Protein AF-A0A2H5ZBG1-F1 (afdb_monomer)

Secondary structure (DSSP, 8-state):
------------------------S--------SSPBPTTS-B---PPPPP-S-----------HHHHSS-EEE-TT--EEEEEEEEETTEESSHHHHHHHHHHHHHHTTPBPPSS--EEEEP-SSEEEEEEE-BS--TT-B---SEEEEEEEE--TTHHHHHHHHHHHHHHHHHSS--SEEEEEE---TTTTTTTTTEEEEEEEESS-------

Foldseek 3Di:
DDDDDDDDDDDDDDPDDDDDDDDDPDPPPLPAWPFDADPVSHHPDDDDDDDDDDFPDDPQDDDDCSGFAQGKTFQQQWKWAKDKAFDAQFHGDPLVVRVVVRVVVCVVFVWAADPDWFWKWFGDHTIIMTITITDDDDPRMDRLGEMKTKRWDQAPPPRVVVVQVVSQVVVCVVQVDGAPTKIKGFRDDPRRCVVVNRTMMIMRHHSHYRPPDDD

pLDDT: mean 76.79, std 22.6, range [26.83, 97.5]

Radius of gyration: 22.84 Å; Cα contacts (8 Å, |Δi|>4): 352; chains: 1; bounding box: 51×50×90 Å

Nearest PDB structures (foldseek):
  6wl5-assembly4_D  TM=5.829E-01  e=4.349E-03  Escherichia coli
  5kax-assembly1_A  TM=5.554E-01  e=5.467E-03  Chlorobaculum tepidum TLS
  3d71-assembly1_A-2  TM=5.669E-01  e=7.803E+00  Bacillus subtilis

Solvent-accessible surface area (backbone atoms only — not comparable to full-atom values): 13028 Å² total; per-residue (Å²): 138,87,89,86,89,80,88,86,76,91,82,79,89,77,82,78,75,84,81,74,79,78,77,75,91,70,91,69,82,70,74,71,47,76,35,53,55,45,101,84,72,40,70,66,76,68,85,88,80,79,92,76,76,93,70,78,94,69,93,53,65,85,78,58,56,65,60,38,39,78,29,61,20,59,26,65,84,47,35,25,41,75,46,80,35,51,22,61,92,53,45,72,47,64,52,70,60,53,52,50,54,51,52,55,51,32,56,76,60,72,35,46,64,55,96,83,49,56,58,33,35,39,73,41,59,57,47,24,39,39,32,39,35,40,44,84,84,55,97,73,60,42,65,67,31,27,30,31,42,26,40,55,41,71,36,47,95,85,39,49,65,56,54,51,52,49,49,46,49,54,46,23,70,74,64,78,44,76,57,78,41,58,36,36,30,76,39,46,48,92,83,42,23,73,85,52,47,24,34,26,38,37,33,37,29,27,62,57,66,82,82,76,69,82,133

Structure (mmCIF, N/CA/C/O backbone):
data_AF-A0A2H5ZBG1-F1
#
_entry.id   AF-A0A2H5ZBG1-F1
#
loop_
_atom_site.group_PDB
_atom_site.id
_atom_site.type_symbol
_atom_site.label_atom_id
_atom_site.label_alt_id
_atom_site.label_comp_id
_atom_site.label_asym_id
_atom_site.label_entity_id
_atom_site.label_seq_id
_atom_site.pdbx_PDB_ins_code
_atom_site.Cartn_x
_atom_site.Cartn_y
_atom_site.Cartn_z
_atom_site.occupancy
_atom_site.B_iso_or_equiv
_atom_site.auth_seq_id
_atom_site.auth_comp_id
_atom_site.auth_asym_id
_atom_site.auth_atom_id
_atom_site.pdbx_PDB_model_num
ATOM 1 N N . MET A 1 1 ? -10.757 -4.693 66.431 1.00 31.16 1 MET A N 1
ATOM 2 C CA . MET A 1 1 ? -11.843 -3.836 66.972 1.00 31.16 1 MET A CA 1
ATOM 3 C C . MET A 1 1 ? -11.540 -2.402 66.563 1.00 31.16 1 MET A C 1
ATOM 5 O O . MET A 1 1 ? -10.370 -2.074 66.732 1.00 31.16 1 MET A O 1
ATOM 9 N N . PRO A 1 2 ? -12.472 -1.543 66.087 1.00 40.31 2 PRO A N 1
ATOM 10 C CA . PRO A 1 2 ? -13.920 -1.649 65.802 1.00 40.31 2 PRO A CA 1
ATOM 11 C C . PRO A 1 2 ? -14.266 -1.407 64.283 1.00 40.31 2 PRO A C 1
ATOM 13 O O . PRO A 1 2 ? -13.333 -1.387 63.483 1.00 40.31 2 PRO A O 1
ATOM 16 N N . PRO A 1 3 ? -15.561 -1.335 63.866 1.00 39.41 3 PRO A N 1
ATOM 17 C CA . PRO A 1 3 ? -16.081 -1.507 62.483 1.00 39.41 3 PRO A CA 1
ATOM 18 C C . PRO A 1 3 ? -16.552 -0.140 61.897 1.00 39.41 3 PRO A C 1
ATOM 20 O O . PRO A 1 3 ? -15.928 0.852 62.268 1.00 39.41 3 PRO A O 1
ATOM 23 N N . PRO A 1 4 ? -17.696 0.057 61.190 1.00 47.28 4 PRO A N 1
ATOM 24 C CA . PRO A 1 4 ? -18.483 -0.624 60.135 1.00 47.28 4 PRO A CA 1
ATOM 25 C C . PRO A 1 4 ? -18.709 0.350 58.922 1.00 47.28 4 PRO A C 1
ATOM 27 O O . PRO A 1 4 ? -17.888 1.231 58.717 1.00 47.28 4 PRO A O 1
ATOM 30 N N . TYR A 1 5 ? -19.835 0.236 58.187 1.00 34.16 5 TYR A N 1
ATOM 31 C CA . TYR A 1 5 ? -20.356 1.051 57.051 1.00 34.16 5 TYR A CA 1
ATOM 32 C C . TYR A 1 5 ? -19.961 0.504 55.658 1.00 34.16 5 TYR A C 1
ATOM 34 O O . TYR A 1 5 ? -18.788 0.446 55.331 1.00 34.16 5 TYR A O 1
ATOM 42 N N . LEU A 1 6 ? -20.852 0.060 54.762 1.00 36.16 6 LEU A N 1
ATOM 43 C CA . LEU A 1 6 ? -22.302 0.217 54.619 1.00 36.16 6 LEU A CA 1
ATOM 44 C C . LEU A 1 6 ? -22.903 -0.998 53.882 1.00 36.16 6 LEU A C 1
ATOM 46 O O . LEU A 1 6 ? -22.392 -1.444 52.858 1.00 36.16 6 LEU A O 1
ATOM 50 N N . LEU A 1 7 ? -24.019 -1.484 54.424 1.00 36.16 7 LEU A N 1
ATOM 51 C CA . LEU A 1 7 ? -25.066 -2.242 53.736 1.00 36.16 7 LEU A CA 1
ATOM 52 C C . LEU A 1 7 ? -25.826 -1.342 52.746 1.00 36.16 7 LEU A C 1
ATOM 54 O O . LEU A 1 7 ? -25.887 -0.137 52.972 1.00 36.16 7 LEU A O 1
ATOM 58 N N . LEU A 1 8 ? -26.496 -1.996 51.781 1.00 33.25 8 LEU A N 1
ATOM 59 C CA . LEU A 1 8 ? -27.547 -1.557 50.831 1.00 33.25 8 LEU A CA 1
ATOM 60 C C . LEU A 1 8 ? -27.044 -1.660 49.386 1.00 33.25 8 LEU A C 1
ATOM 62 O O . LEU A 1 8 ? -25.998 -1.131 49.054 1.00 33.25 8 LEU A O 1
ATOM 66 N N . GLY A 1 9 ? -27.711 -2.306 48.441 1.00 29.02 9 GLY A N 1
ATOM 67 C CA . GLY A 1 9 ? -29.028 -2.920 48.376 1.00 29.02 9 GLY A CA 1
ATOM 68 C C . GLY A 1 9 ? -29.223 -3.346 46.916 1.00 29.02 9 GLY A C 1
ATOM 69 O O . GLY A 1 9 ? -28.616 -2.774 46.012 1.00 29.02 9 GLY A O 1
ATOM 70 N N . ALA A 1 10 ? -30.005 -4.399 46.696 1.00 37.66 10 ALA A N 1
ATOM 71 C CA . ALA A 1 10 ? -30.340 -4.930 45.379 1.00 37.66 10 ALA A CA 1
ATOM 72 C C . ALA A 1 10 ? -30.861 -3.850 44.422 1.00 37.66 10 ALA A C 1
ATOM 74 O O . ALA A 1 10 ? -31.578 -2.973 44.881 1.00 37.66 10 ALA A O 1
ATOM 75 N N . LEU A 1 11 ? -30.598 -3.989 43.115 1.00 34.03 11 LEU A N 1
ATOM 76 C CA . LEU A 1 11 ? -31.506 -3.568 42.038 1.00 34.03 11 LEU A CA 1
ATOM 77 C C . LEU A 1 11 ? -31.082 -4.196 40.692 1.00 34.03 11 LEU A C 1
ATOM 79 O O . LEU A 1 11 ? -30.123 -3.797 40.047 1.00 34.03 11 LEU A O 1
ATOM 83 N N . GLN A 1 12 ? -31.816 -5.257 40.355 1.00 32.25 12 GLN A N 1
ATOM 84 C CA . GLN A 1 12 ? -32.468 -5.520 39.068 1.00 32.25 12 GLN A CA 1
ATOM 85 C C . GLN A 1 12 ? -31.654 -5.432 37.763 1.00 32.25 12 GLN A C 1
ATOM 87 O O . GLN A 1 12 ? -31.225 -4.381 37.301 1.00 32.25 12 GLN A O 1
ATOM 92 N N . ARG A 1 13 ? -31.610 -6.592 37.090 1.00 38.50 13 ARG A N 1
ATOM 93 C CA . ARG A 1 13 ? -31.367 -6.741 35.653 1.00 38.50 13 ARG A CA 1
ATOM 94 C C . ARG A 1 13 ? -32.397 -5.904 34.898 1.00 38.50 13 ARG A C 1
ATOM 96 O O . ARG A 1 13 ? -33.562 -6.286 34.830 1.00 38.50 13 ARG A O 1
ATOM 103 N N . THR A 1 14 ? -31.967 -4.800 34.309 1.00 33.84 14 THR A N 1
ATOM 104 C CA . THR A 1 14 ? -32.712 -4.152 33.237 1.00 33.84 14 THR A CA 1
ATOM 105 C C . THR A 1 14 ? -32.248 -4.762 31.919 1.00 33.84 14 THR A C 1
ATOM 107 O O . THR A 1 14 ? -31.157 -4.518 31.410 1.00 33.84 14 THR A O 1
ATOM 110 N N . THR A 1 15 ? -33.085 -5.643 31.385 1.00 37.03 15 THR A N 1
ATOM 111 C CA . THR A 1 15 ? -33.105 -5.974 29.963 1.00 37.03 15 THR A CA 1
ATOM 112 C C . THR A 1 15 ? -33.337 -4.683 29.188 1.00 37.03 15 THR A C 1
ATOM 114 O O . THR A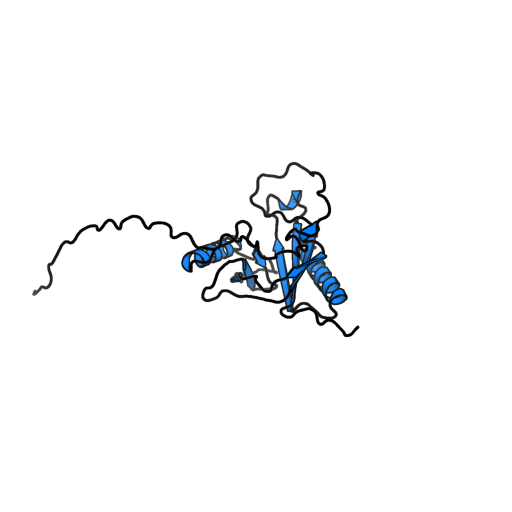 1 15 ? -34.417 -4.102 29.281 1.00 37.03 15 THR A O 1
ATOM 117 N N . SER A 1 16 ? -32.322 -4.213 28.465 1.00 31.16 16 SER A N 1
ATOM 118 C CA . SER A 1 16 ? -32.490 -3.073 27.569 1.00 31.16 16 SER A CA 1
ATOM 119 C C . SER A 1 16 ? -33.184 -3.560 26.289 1.00 31.16 16 SER A C 1
ATOM 121 O O . SER A 1 16 ? -32.757 -4.576 25.731 1.00 31.16 16 SER A O 1
ATOM 123 N N . PRO A 1 17 ? -34.272 -2.905 25.851 1.00 33.22 17 PRO A N 1
ATOM 124 C CA . PRO A 1 17 ? -35.068 -3.332 24.709 1.00 33.22 17 PRO A CA 1
ATOM 125 C C . PRO A 1 17 ? -34.293 -3.151 23.400 1.00 33.22 17 PRO A C 1
ATOM 127 O O . PRO A 1 17 ? -33.385 -2.324 23.300 1.00 33.22 17 PRO A O 1
ATOM 130 N N . GLY A 1 18 ? -34.649 -3.974 22.409 1.00 37.69 18 GLY A N 1
ATOM 131 C CA . GLY A 1 18 ? -34.011 -4.050 21.099 1.00 37.69 18 GLY A CA 1
ATOM 132 C C . GLY A 1 18 ? -33.728 -2.678 20.495 1.00 37.69 18 GLY A C 1
ATOM 133 O O . GLY A 1 18 ? -34.628 -1.864 20.307 1.00 37.69 18 GLY A O 1
ATOM 134 N N . ARG A 1 19 ? -32.452 -2.439 20.180 1.00 32.31 19 ARG A N 1
ATOM 135 C CA . ARG A 1 19 ? -32.024 -1.271 19.418 1.00 32.31 19 ARG A CA 1
ATOM 136 C C . ARG A 1 19 ? -32.440 -1.497 17.970 1.00 32.31 19 ARG A C 1
ATOM 138 O O . ARG A 1 19 ? -31.762 -2.185 17.209 1.00 32.31 19 ARG A O 1
ATOM 145 N N . GLU A 1 20 ? -33.611 -0.970 17.652 1.00 29.72 20 GLU A N 1
ATOM 146 C CA . GLU A 1 20 ? -34.126 -0.781 16.306 1.00 29.72 20 GLU A CA 1
ATOM 147 C C . GLU A 1 20 ? -33.004 -0.193 15.437 1.00 29.72 20 GLU A C 1
ATOM 149 O O . GLU A 1 20 ? -32.384 0.819 15.783 1.00 29.72 20 GLU A O 1
ATOM 154 N N . LYS A 1 21 ? -32.654 -0.913 14.366 1.00 31.22 21 LYS A N 1
ATOM 155 C CA . LYS A 1 21 ? -31.630 -0.498 13.410 1.00 31.22 21 LYS A CA 1
ATOM 156 C C . LYS A 1 21 ? -32.121 0.791 12.763 1.00 31.22 21 LYS A C 1
ATOM 158 O O . LYS A 1 21 ? -33.024 0.741 11.938 1.00 31.22 21 LYS A O 1
ATOM 163 N N . PHE A 1 22 ? -31.537 1.924 13.143 1.00 26.83 22 PHE A N 1
ATOM 164 C CA . PHE A 1 22 ? -31.702 3.165 12.399 1.00 26.83 22 PHE A CA 1
ATOM 165 C C . PHE A 1 22 ? -31.161 2.934 10.980 1.00 26.83 22 PHE A C 1
ATOM 167 O O . PHE A 1 22 ? -29.965 2.658 10.841 1.00 26.83 22 PHE A O 1
ATOM 174 N N . PRO A 1 23 ? -32.002 3.003 9.935 1.00 29.34 23 PRO A N 1
ATOM 175 C CA . PRO A 1 23 ? -31.510 3.009 8.573 1.00 29.34 23 PRO A CA 1
ATOM 176 C C . PRO A 1 23 ? -30.801 4.345 8.354 1.00 29.34 23 PRO A C 1
ATOM 178 O O . PRO A 1 23 ? -31.408 5.406 8.500 1.00 29.34 23 PRO A O 1
ATOM 181 N N . TYR A 1 24 ? -29.504 4.298 8.048 1.00 31.02 24 TYR A N 1
ATOM 182 C CA . TYR A 1 24 ? -28.795 5.476 7.566 1.00 31.02 24 TYR A CA 1
ATOM 183 C C . TYR A 1 24 ? -29.357 5.830 6.182 1.00 31.02 24 TYR A C 1
ATOM 185 O O . TYR A 1 24 ? -29.324 4.983 5.288 1.00 31.02 24 TYR A O 1
ATOM 193 N N . PRO A 1 25 ? -29.899 7.043 5.986 1.00 34.84 25 PRO A N 1
ATOM 194 C CA . PRO A 1 25 ? -30.368 7.469 4.681 1.00 34.84 25 PRO A CA 1
ATOM 195 C C . PRO A 1 25 ? -29.147 7.818 3.828 1.00 34.84 25 PRO A C 1
ATOM 197 O O . PRO A 1 25 ? -28.433 8.777 4.121 1.00 34.84 25 PRO A O 1
ATOM 200 N N . GLY A 1 26 ? -28.898 7.011 2.798 1.00 33.50 26 GLY A N 1
ATOM 201 C CA . GLY A 1 26 ? -27.825 7.239 1.831 1.00 33.50 26 GLY A CA 1
ATOM 202 C C . GLY A 1 26 ? -27.154 5.964 1.330 1.00 33.50 26 GLY A C 1
ATOM 203 O O . GLY A 1 26 ? -25.930 5.913 1.291 1.00 33.50 26 GLY A O 1
ATOM 204 N N . ASP A 1 27 ? -27.933 4.952 0.934 1.00 34.97 27 ASP A N 1
ATOM 205 C CA . ASP A 1 27 ? -27.480 3.913 -0.004 1.00 34.97 27 ASP A CA 1
ATOM 206 C C . ASP A 1 27 ? -27.364 4.525 -1.410 1.00 34.97 27 ASP A C 1
ATOM 208 O O . ASP A 1 27 ? -28.074 4.160 -2.343 1.00 34.97 27 ASP A O 1
ATOM 212 N N . ASP A 1 28 ? -26.466 5.496 -1.551 1.00 36.47 28 ASP A N 1
ATOM 213 C CA . ASP A 1 28 ? -25.837 5.774 -2.832 1.00 36.47 28 ASP A CA 1
ATOM 214 C C . ASP A 1 28 ? -24.414 5.233 -2.702 1.00 36.47 28 ASP A C 1
ATOM 216 O O . ASP A 1 28 ? -23.492 5.893 -2.215 1.00 36.47 28 ASP A O 1
ATOM 220 N N . MET A 1 29 ? -24.296 3.933 -2.987 1.00 40.03 29 MET A N 1
ATOM 221 C CA . MET A 1 29 ? -23.076 3.133 -2.922 1.00 40.03 29 MET A CA 1
ATOM 222 C C . MET A 1 29 ? -22.076 3.574 -3.997 1.00 40.03 29 MET A C 1
ATOM 224 O O . MET A 1 29 ? -21.688 2.795 -4.870 1.00 40.03 29 MET A O 1
ATOM 228 N N . ALA A 1 30 ? -21.612 4.817 -3.927 1.00 36.56 30 ALA A N 1
ATOM 229 C CA . ALA A 1 30 ? -20.411 5.218 -4.624 1.00 36.56 30 ALA A CA 1
ATOM 230 C C . ALA A 1 30 ? -19.247 4.443 -3.992 1.00 36.56 30 ALA A C 1
ATOM 232 O O . ALA A 1 30 ? -18.652 4.881 -3.005 1.00 36.56 30 ALA A O 1
ATOM 233 N N . GLN A 1 31 ? -18.945 3.256 -4.533 1.00 42.34 31 GLN A N 1
ATOM 234 C CA . GLN A 1 31 ? -17.640 2.628 -4.366 1.00 42.34 31 GLN A CA 1
ATOM 235 C C . GLN A 1 31 ? -16.614 3.720 -4.668 1.00 42.34 31 GLN A C 1
ATOM 237 O O . GLN A 1 31 ? -16.526 4.203 -5.799 1.00 42.34 31 GLN A O 1
ATOM 242 N N . ARG A 1 32 ? -15.922 4.194 -3.627 1.00 51.34 32 ARG A N 1
ATOM 243 C CA . ARG A 1 32 ? -14.933 5.265 -3.769 1.00 51.34 32 ARG A CA 1
ATOM 244 C C . ARG A 1 32 ? -13.929 4.861 -4.836 1.00 51.34 32 ARG A C 1
ATOM 246 O O . ARG A 1 32 ? -13.600 3.678 -4.961 1.00 51.34 32 ARG A O 1
ATOM 253 N N . ARG A 1 33 ? -13.500 5.833 -5.642 1.00 55.47 33 ARG A N 1
ATOM 254 C CA . ARG A 1 33 ? -12.790 5.614 -6.911 1.00 55.47 33 ARG A CA 1
ATOM 255 C C . ARG A 1 33 ? -11.369 5.122 -6.668 1.00 55.47 33 ARG A C 1
ATOM 257 O O . ARG A 1 33 ? -10.396 5.833 -6.874 1.00 55.47 33 ARG A O 1
ATOM 264 N N . ARG A 1 34 ? -11.240 3.849 -6.297 1.00 65.44 34 ARG A N 1
ATOM 265 C CA . ARG A 1 34 ? -9.960 3.129 -6.261 1.00 65.44 34 ARG A CA 1
ATOM 266 C C . ARG A 1 34 ? -9.289 3.103 -7.639 1.00 65.44 34 ARG A C 1
ATOM 268 O O . ARG A 1 34 ? -8.085 2.889 -7.725 1.00 65.44 34 ARG A O 1
ATOM 275 N N . VAL A 1 35 ? -10.076 3.337 -8.689 1.00 63.44 35 VAL A N 1
ATOM 276 C CA . VAL A 1 35 ? -9.745 3.306 -10.114 1.00 63.44 35 VAL A CA 1
ATOM 277 C C . VAL A 1 35 ? -10.536 4.430 -10.796 1.00 63.44 35 VAL A C 1
ATOM 279 O O . VAL A 1 35 ? -11.643 4.755 -10.352 1.00 63.44 35 VAL A O 1
ATOM 282 N N . ARG A 1 36 ? -10.004 5.043 -11.865 1.00 55.34 36 ARG A N 1
ATOM 283 C CA . ARG A 1 36 ? -10.787 5.988 -12.682 1.00 55.34 36 ARG A CA 1
ATOM 284 C C . ARG A 1 36 ? -12.010 5.292 -13.290 1.00 55.34 36 ARG A C 1
ATOM 286 O O . ARG A 1 36 ? -11.897 4.224 -13.886 1.00 55.34 36 ARG A O 1
ATOM 293 N N . LEU A 1 37 ? -13.160 5.946 -13.164 1.00 59.81 37 LEU A N 1
ATOM 294 C CA . LEU A 1 37 ? -14.431 5.505 -13.732 1.00 59.81 37 LEU A CA 1
ATOM 295 C C . LEU A 1 37 ? -14.755 6.321 -14.995 1.00 59.81 37 LEU A C 1
ATOM 297 O O . LEU A 1 37 ? -14.373 7.490 -15.079 1.00 59.81 37 LEU A O 1
ATOM 301 N N . ASP A 1 38 ? -15.448 5.711 -15.957 1.00 59.81 38 ASP A N 1
ATOM 302 C CA . ASP A 1 38 ? -16.066 6.402 -17.092 1.00 59.81 38 ASP A CA 1
ATOM 303 C C . ASP A 1 38 ? -17.219 7.322 -16.630 1.00 59.81 38 ASP A C 1
ATOM 305 O O . ASP A 1 38 ? -17.613 7.325 -15.460 1.00 59.81 38 ASP A O 1
ATOM 309 N N . GLU A 1 39 ? -17.784 8.113 -17.549 1.00 59.75 39 GLU A N 1
ATOM 310 C CA . GLU A 1 39 ? -18.924 9.007 -17.265 1.00 59.75 39 GLU A CA 1
ATOM 311 C C . GLU A 1 39 ? -20.173 8.260 -16.749 1.00 59.75 39 GLU A C 1
ATOM 313 O O . GLU A 1 39 ? -21.064 8.874 -16.166 1.00 59.75 39 GLU A O 1
ATOM 318 N N . GLY A 1 40 ? -20.230 6.934 -16.926 1.00 55.72 40 GLY A N 1
ATOM 319 C CA . GLY A 1 40 ? -21.285 6.049 -16.436 1.00 55.72 40 GLY A CA 1
ATOM 320 C C . GLY A 1 40 ? -20.949 5.316 -15.131 1.00 55.72 40 GLY A C 1
ATOM 321 O O . GLY A 1 40 ? -21.699 4.421 -14.746 1.00 55.72 40 GLY A O 1
ATOM 322 N N . GLY A 1 41 ? -19.842 5.649 -14.459 1.00 52.06 41 GLY A N 1
ATOM 323 C CA . GLY A 1 41 ? -19.454 5.045 -13.181 1.00 52.06 41 GLY A CA 1
ATOM 324 C C . GLY A 1 41 ? -18.842 3.643 -13.285 1.00 52.06 41 GLY A C 1
ATOM 325 O O . GLY A 1 41 ? -18.758 2.942 -12.278 1.00 52.06 41 GLY A O 1
ATOM 326 N N . ARG A 1 42 ? -18.408 3.208 -14.473 1.00 51.84 42 ARG A N 1
ATOM 327 C CA . ARG A 1 42 ? -17.779 1.893 -14.689 1.00 51.84 42 ARG A CA 1
ATOM 328 C C . ARG A 1 42 ? -16.258 2.021 -14.776 1.00 51.84 42 ARG A C 1
ATOM 330 O O . ARG A 1 42 ? -15.780 3.016 -15.316 1.00 51.84 42 ARG A O 1
ATOM 337 N N . PRO A 1 43 ? -15.478 1.022 -14.328 1.00 57.53 43 PRO A N 1
ATOM 338 C CA . PRO A 1 43 ? -14.047 0.985 -14.614 1.00 57.53 43 PRO A CA 1
ATOM 339 C C . PRO A 1 43 ? -13.788 1.030 -16.128 1.00 57.53 43 PRO A C 1
ATOM 341 O O . PRO A 1 43 ? -14.517 0.404 -16.907 1.00 57.53 43 PRO A O 1
ATOM 344 N N . LEU A 1 44 ? -12.767 1.782 -16.547 1.00 55.75 44 LEU A N 1
ATOM 345 C CA . LEU A 1 44 ? -12.340 1.925 -17.946 1.00 55.75 44 LEU A CA 1
ATOM 346 C C . LEU A 1 44 ? -11.720 0.598 -18.449 1.00 55.75 44 LEU A C 1
ATOM 348 O O . LEU A 1 44 ? -10.508 0.439 -18.488 1.00 55.75 44 LEU A O 1
ATOM 352 N N . ARG A 1 45 ? -12.563 -0.390 -18.768 1.00 49.84 45 ARG A N 1
ATOM 353 C CA . ARG A 1 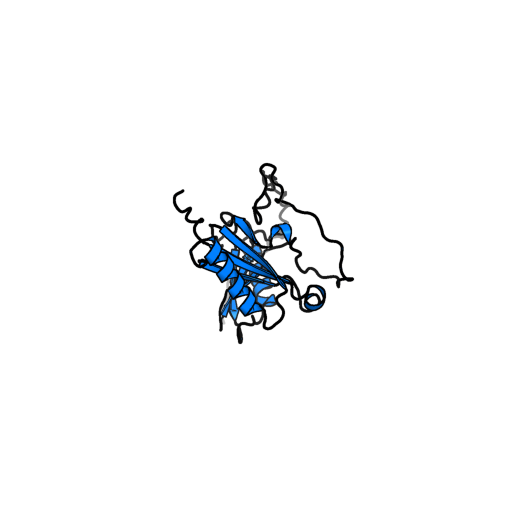45 ? -12.194 -1.789 -19.077 1.00 49.84 45 ARG A CA 1
ATOM 354 C C . ARG A 1 45 ? -11.335 -2.011 -20.334 1.00 49.84 45 ARG A C 1
ATOM 356 O O . ARG A 1 45 ? -11.551 -1.367 -21.358 1.00 49.84 45 ARG A O 1
ATOM 363 N N . ALA A 1 46 ? -10.564 -3.110 -20.295 1.00 39.22 46 ALA A N 1
ATOM 364 C CA . ALA A 1 46 ? -10.383 -4.077 -21.393 1.00 39.22 46 ALA A CA 1
ATOM 365 C C . ALA A 1 46 ? -10.455 -5.531 -20.841 1.00 39.22 46 ALA A C 1
ATOM 367 O O . ALA A 1 46 ? -10.297 -5.742 -19.645 1.00 39.22 46 ALA A O 1
ATOM 368 N N . GLU A 1 47 ? -10.788 -6.499 -21.698 1.00 41.94 47 GLU A N 1
ATOM 369 C CA . GLU A 1 47 ? -11.340 -7.843 -21.414 1.00 41.94 47 GLU A CA 1
ATOM 370 C C . GLU A 1 47 ? -10.502 -8.823 -20.557 1.00 41.94 47 GLU A C 1
ATOM 372 O O . GLU A 1 47 ? -9.275 -8.795 -20.527 1.00 41.94 47 GLU A O 1
ATOM 377 N N . VAL A 1 48 ? -11.226 -9.757 -19.919 1.00 44.41 48 VAL A N 1
ATOM 378 C CA . VAL A 1 48 ? -10.759 -10.804 -18.989 1.00 44.41 48 VAL A CA 1
ATOM 379 C C . VAL A 1 48 ? -9.878 -11.855 -19.693 1.00 44.41 48 VAL A C 1
ATOM 381 O O . VAL A 1 48 ? -10.359 -12.503 -20.628 1.00 44.41 48 VAL A O 1
ATOM 384 N N . PRO A 1 49 ? -8.642 -12.141 -19.235 1.00 45.22 49 PRO A N 1
ATOM 385 C CA . PRO A 1 49 ? -7.900 -13.307 -19.697 1.00 45.22 49 PRO A CA 1
ATOM 386 C C . PRO A 1 49 ? -8.335 -14.599 -18.977 1.00 45.22 49 PRO A C 1
ATOM 388 O O . PRO A 1 49 ? -8.691 -14.603 -17.800 1.00 45.22 49 PRO A O 1
ATOM 391 N N . ALA A 1 50 ? -8.281 -15.714 -19.712 1.00 41.38 50 ALA A N 1
ATOM 392 C CA . ALA A 1 50 ? -8.703 -17.053 -19.287 1.00 41.38 50 ALA A CA 1
ATOM 393 C C . ALA A 1 50 ? -7.929 -17.612 -18.063 1.00 41.38 50 ALA A C 1
ATOM 395 O O . ALA A 1 50 ? -6.772 -17.234 -17.848 1.00 41.38 50 ALA A O 1
ATOM 396 N N . PRO A 1 51 ? -8.511 -18.561 -17.293 1.00 45.50 51 PRO A N 1
ATOM 397 C CA . PRO A 1 51 ? -7.918 -19.067 -16.053 1.00 45.50 51 PRO A CA 1
ATOM 398 C C . PRO A 1 51 ? -6.621 -19.843 -16.319 1.00 45.50 51 PRO A C 1
ATOM 400 O O . PRO A 1 51 ? -6.564 -20.666 -17.234 1.00 45.50 51 PRO A O 1
ATOM 403 N N . ARG A 1 52 ? -5.589 -19.628 -15.494 1.00 52.75 52 ARG A N 1
ATOM 404 C CA . ARG A 1 52 ? -4.362 -20.442 -15.474 1.00 52.75 52 ARG A CA 1
ATOM 405 C C . ARG A 1 52 ? -4.190 -21.078 -14.093 1.00 52.75 52 ARG A C 1
ATOM 407 O O . ARG A 1 52 ? -4.159 -20.343 -13.116 1.00 52.75 52 ARG A O 1
ATOM 414 N N . GLU A 1 53 ? -4.060 -22.410 -14.098 1.00 55.12 53 GLU A N 1
ATOM 415 C CA . GLU A 1 53 ? -3.820 -23.358 -12.987 1.00 55.12 53 GLU A CA 1
ATOM 416 C C . GLU A 1 53 ? -4.778 -23.302 -11.777 1.00 55.12 53 GLU A C 1
ATOM 418 O O . GLU A 1 53 ? -5.176 -22.243 -11.304 1.00 55.12 53 GLU A O 1
ATOM 423 N N . GLU A 1 54 ? -5.175 -24.481 -11.275 1.00 58.12 54 GLU A N 1
ATOM 424 C CA . GLU A 1 54 ? -6.049 -24.631 -10.102 1.00 58.12 54 GLU A CA 1
ATOM 425 C C . GLU A 1 54 ? -5.402 -23.997 -8.869 1.00 58.12 54 GLU A C 1
ATOM 427 O O . GLU A 1 54 ? -4.483 -24.539 -8.252 1.00 58.12 54 GLU A O 1
ATOM 432 N N . GLU A 1 55 ? -5.875 -22.808 -8.514 1.00 58.81 55 GLU A N 1
ATOM 433 C CA . GLU A 1 55 ? -5.339 -22.083 -7.380 1.00 58.81 55 GLU A CA 1
ATOM 434 C C . GLU A 1 55 ? -5.878 -22.639 -6.051 1.00 58.81 55 GLU A C 1
ATOM 436 O O . GLU A 1 55 ? -7.073 -22.926 -5.940 1.00 58.81 55 GLU A O 1
ATOM 441 N N . PRO A 1 56 ? -5.044 -22.758 -4.999 1.00 66.44 56 PRO A N 1
ATOM 442 C CA . PRO A 1 56 ? -5.534 -23.101 -3.671 1.00 66.44 56 PRO A CA 1
ATOM 443 C C . PRO A 1 56 ? -6.591 -22.104 -3.180 1.00 66.44 56 PRO A C 1
ATOM 445 O O . PRO A 1 56 ? -6.402 -20.890 -3.263 1.00 66.44 56 PRO A O 1
ATOM 448 N N . SER A 1 57 ? -7.658 -22.618 -2.562 1.00 75.69 57 SER A N 1
ATOM 449 C CA . SER A 1 57 ? -8.663 -21.804 -1.867 1.00 75.69 57 SER A CA 1
ATOM 450 C C . SER A 1 57 ? -7.994 -20.863 -0.842 1.00 75.69 57 SER A C 1
ATOM 452 O O . SER A 1 57 ? -7.440 -21.317 0.165 1.00 75.69 57 SER A O 1
ATOM 454 N N . CYS A 1 58 ? -8.027 -19.549 -1.099 1.00 81.06 58 CYS A N 1
ATOM 455 C CA . CYS A 1 58 ? -7.495 -18.478 -0.241 1.00 81.06 58 CYS A CA 1
ATOM 456 C C . CYS A 1 58 ? -8.389 -17.230 -0.304 1.00 81.06 58 CYS A C 1
ATOM 458 O O . CYS A 1 58 ? -8.940 -16.918 -1.351 1.00 81.06 58 CYS A O 1
ATOM 460 N N . GLU A 1 59 ? -8.406 -16.448 0.777 1.00 83.25 59 GLU A N 1
ATOM 461 C CA . GLU A 1 59 ? -8.975 -15.088 0.866 1.00 83.25 59 GLU A CA 1
ATOM 462 C C . GLU A 1 59 ? -7.974 -14.001 0.415 1.00 83.25 59 GLU A C 1
ATOM 464 O O . GLU A 1 59 ? -7.923 -12.889 0.933 1.00 83.25 59 GLU A O 1
ATOM 469 N N . CYS A 1 60 ? -7.069 -14.355 -0.491 1.00 86.19 60 CYS A N 1
ATOM 470 C CA . CYS A 1 60 ? -6.027 -13.465 -0.975 1.00 86.19 60 CYS A CA 1
ATOM 471 C C . CYS A 1 60 ? -6.658 -12.490 -1.988 1.00 86.19 60 CYS A C 1
ATOM 473 O O . CYS A 1 60 ? -7.227 -12.979 -2.968 1.00 86.19 60 CYS A O 1
ATOM 475 N N . PRO A 1 61 ? -6.535 -11.157 -1.825 1.00 87.12 61 PRO A N 1
ATOM 476 C CA . PRO A 1 61 ? -7.253 -10.193 -2.662 1.00 87.12 61 PRO A CA 1
ATOM 477 C C . PRO A 1 61 ? -6.898 -10.367 -4.139 1.00 87.12 61 PRO A C 1
ATOM 479 O O . PRO A 1 61 ? -5.767 -10.734 -4.466 1.00 87.12 61 PRO A O 1
ATOM 482 N N . ARG A 1 62 ? -7.851 -10.102 -5.032 1.00 87.50 62 ARG A N 1
ATOM 483 C CA . ARG A 1 62 ? -7.697 -10.179 -6.492 1.00 87.50 62 ARG A CA 1
ATOM 484 C C . ARG A 1 62 ? -7.875 -8.802 -7.088 1.00 87.50 62 ARG A C 1
ATOM 486 O O . ARG A 1 62 ? -8.916 -8.188 -6.893 1.00 87.50 62 ARG A O 1
ATOM 493 N N . LEU A 1 63 ? -6.870 -8.344 -7.819 1.00 88.62 63 LEU A N 1
ATOM 494 C CA . LEU A 1 63 ? -6.951 -7.095 -8.556 1.00 88.62 63 LEU A CA 1
ATOM 495 C C . LEU A 1 63 ? -6.976 -7.417 -10.044 1.00 88.62 63 LEU A C 1
ATOM 497 O O . LEU A 1 63 ? -6.177 -8.226 -10.507 1.00 88.62 63 LEU A O 1
ATOM 501 N N . GLU A 1 64 ? -7.887 -6.788 -10.776 1.00 86.81 64 GLU A N 1
ATOM 502 C CA . GLU A 1 64 ? -7.926 -6.877 -12.233 1.00 86.81 64 GLU A CA 1
ATOM 503 C C . GLU A 1 64 ? -6.795 -6.011 -12.814 1.00 86.81 64 GLU A C 1
ATOM 505 O O . GLU A 1 64 ? -6.754 -4.808 -12.536 1.00 86.81 64 GLU A O 1
ATOM 510 N N . PRO A 1 65 ? -5.853 -6.561 -13.602 1.00 86.56 65 PRO A N 1
ATOM 511 C CA . PRO A 1 65 ? -4.778 -5.767 -14.186 1.00 86.56 65 PRO A CA 1
ATOM 512 C C . PRO A 1 65 ? -5.254 -4.547 -14.976 1.00 86.56 65 PRO A C 1
ATOM 514 O O . PRO A 1 65 ? -4.617 -3.504 -14.874 1.00 86.56 65 PRO A O 1
ATOM 517 N N . ALA A 1 66 ? -6.376 -4.632 -15.697 1.00 82.62 66 ALA A N 1
ATOM 518 C CA . ALA A 1 66 ? -6.920 -3.488 -16.436 1.00 82.62 66 ALA A CA 1
ATOM 519 C C . ALA A 1 66 ? -7.259 -2.285 -15.533 1.00 82.62 66 ALA A C 1
ATOM 521 O O . ALA A 1 66 ? -7.189 -1.141 -15.971 1.00 82.62 66 ALA A O 1
ATOM 522 N N . ASP A 1 67 ? -7.564 -2.549 -14.264 1.00 85.12 67 ASP A N 1
ATOM 523 C CA . ASP A 1 67 ? -7.965 -1.544 -13.285 1.00 85.12 67 ASP A CA 1
ATOM 524 C C . ASP A 1 67 ? -6.781 -1.023 -12.445 1.00 85.12 67 ASP A C 1
ATOM 526 O O . ASP A 1 67 ? -6.866 0.041 -11.834 1.00 85.12 67 ASP A O 1
ATOM 530 N N . TRP A 1 68 ? -5.662 -1.757 -12.403 1.00 91.44 68 TRP A N 1
ATOM 531 C CA . TRP A 1 68 ? -4.580 -1.533 -11.429 1.00 91.44 68 TRP A CA 1
ATOM 532 C C . TRP A 1 68 ? -3.157 -1.546 -12.006 1.00 91.44 68 TRP A C 1
ATOM 534 O O . TRP A 1 68 ? -2.194 -1.237 -11.298 1.00 91.44 68 TRP A O 1
ATOM 544 N N . HIS A 1 69 ? -2.969 -1.943 -13.264 1.00 94.25 69 HIS A N 1
ATOM 545 C CA . HIS A 1 69 ? -1.661 -1.954 -13.912 1.00 94.25 69 HIS A CA 1
ATOM 546 C C . HIS A 1 69 ? -1.476 -0.723 -14.796 1.00 94.25 69 HIS A C 1
ATOM 548 O O . HIS A 1 69 ? -2.147 -0.565 -15.807 1.00 94.25 69 HIS A O 1
ATOM 554 N N . GLU A 1 70 ? -0.530 0.136 -14.417 1.00 93.06 70 GLU A N 1
ATOM 555 C CA . GLU A 1 70 ? -0.220 1.402 -15.096 1.00 93.06 70 GLU A CA 1
ATOM 556 C C . GLU A 1 70 ? -1.387 2.404 -15.110 1.00 93.06 70 GLU A C 1
ATOM 558 O O . GLU A 1 70 ? -1.450 3.328 -15.929 1.00 93.06 70 GLU A O 1
ATOM 563 N N . VAL A 1 71 ? -2.269 2.265 -14.118 1.00 91.44 71 VAL A N 1
ATOM 564 C CA . VAL A 1 71 ? -3.470 3.077 -13.937 1.00 91.44 71 VAL A CA 1
ATOM 565 C C . VAL A 1 71 ? -3.237 4.194 -12.923 1.00 91.44 71 VAL A C 1
ATOM 567 O O . VAL A 1 71 ? -2.523 4.033 -11.926 1.00 91.44 71 VAL A O 1
ATOM 570 N N . GLU A 1 72 ? -3.865 5.336 -13.201 1.00 92.50 72 GLU A N 1
ATOM 571 C CA . GLU A 1 72 ? -3.980 6.470 -12.293 1.00 92.50 72 GLU A CA 1
ATOM 572 C C . GLU A 1 72 ? -5.310 6.417 -11.530 1.00 92.50 72 GLU A C 1
ATOM 574 O O . GLU A 1 72 ? -6.376 6.299 -12.138 1.00 92.50 72 GLU A O 1
ATOM 579 N N . SER A 1 73 ? -5.240 6.566 -10.211 1.00 89.56 73 SER A N 1
ATOM 580 C CA . SER A 1 73 ? -6.384 6.530 -9.301 1.00 89.56 73 SER A CA 1
ATOM 581 C C . SER A 1 73 ? -6.474 7.817 -8.489 1.00 89.56 73 SER A C 1
ATOM 583 O O . SER A 1 73 ? -5.461 8.316 -7.993 1.00 89.56 73 SER A O 1
ATOM 585 N N . ASP A 1 74 ? -7.689 8.329 -8.308 1.00 87.69 74 ASP A N 1
ATOM 586 C CA . ASP A 1 74 ? -7.960 9.463 -7.422 1.00 87.69 74 ASP A CA 1
ATOM 587 C C . ASP A 1 74 ? -7.935 8.993 -5.961 1.00 87.69 74 ASP A C 1
ATOM 589 O O . ASP A 1 74 ? -8.570 8.005 -5.605 1.00 87.69 74 ASP A O 1
ATOM 593 N N . TRP A 1 75 ? -7.141 9.656 -5.122 1.00 91.75 75 TRP A N 1
ATOM 594 C CA . TRP A 1 75 ? -6.963 9.325 -3.704 1.00 91.75 75 TRP A CA 1
ATOM 595 C C . TRP A 1 75 ? -7.526 10.415 -2.782 1.00 91.75 75 TRP A C 1
ATOM 597 O O . TRP A 1 75 ? -7.267 10.411 -1.574 1.00 91.75 75 TRP A O 1
ATOM 607 N N . SER A 1 76 ? -8.313 11.344 -3.332 1.00 87.00 76 SER A N 1
ATOM 608 C CA . SER A 1 76 ? -8.905 12.475 -2.610 1.00 87.00 76 SER A CA 1
ATOM 609 C C . SER A 1 76 ? -9.846 12.052 -1.481 1.00 87.00 76 SER A C 1
ATOM 611 O O . SER A 1 76 ? -9.923 12.731 -0.457 1.00 87.00 76 SER A O 1
ATOM 613 N N . ASP A 1 77 ? -10.532 10.920 -1.630 1.00 87.94 77 ASP A N 1
ATOM 614 C CA . ASP A 1 77 ? -11.504 10.398 -0.669 1.00 87.94 77 ASP A CA 1
ATOM 615 C C . ASP A 1 77 ? -11.032 9.122 0.048 1.00 87.94 77 ASP A C 1
ATOM 617 O O . ASP A 1 77 ? -11.782 8.535 0.830 1.00 87.94 77 ASP A O 1
ATOM 621 N N . ILE A 1 78 ? -9.783 8.700 -0.143 1.00 92.25 78 ILE A N 1
ATOM 622 C CA . ILE A 1 78 ? -9.254 7.499 0.506 1.00 92.25 78 ILE A CA 1
ATOM 623 C C . ILE A 1 78 ? -8.779 7.828 1.925 1.00 92.25 78 ILE A C 1
ATOM 625 O O . ILE A 1 78 ? -8.171 8.869 2.188 1.00 92.25 78 ILE A O 1
ATOM 629 N N . ALA A 1 79 ? -9.050 6.922 2.865 1.00 95.62 79 ALA A N 1
ATOM 630 C CA . ALA A 1 79 ? -8.698 7.071 4.268 1.00 95.62 79 ALA A CA 1
ATOM 631 C C . ALA A 1 79 ? -8.054 5.798 4.830 1.00 95.62 79 ALA A C 1
ATOM 633 O O . ALA A 1 79 ? -8.409 4.678 4.465 1.00 95.62 79 ALA A O 1
ATOM 634 N N . PHE A 1 80 ? -7.101 5.981 5.745 1.00 97.50 80 PHE A N 1
ATOM 635 C CA . PHE A 1 80 ? -6.341 4.888 6.341 1.00 97.50 80 PHE A CA 1
ATOM 636 C C . PHE A 1 80 ? -6.177 5.032 7.853 1.00 97.50 80 PHE A C 1
ATOM 638 O O . PHE A 1 80 ? -5.892 6.117 8.369 1.00 97.50 80 PHE A O 1
ATOM 645 N N . LEU A 1 81 ? -6.203 3.905 8.562 1.00 97.25 81 LEU A N 1
ATOM 646 C CA . LEU A 1 81 ? -5.542 3.779 9.858 1.00 97.25 81 LEU A CA 1
ATOM 647 C C . LEU A 1 81 ? -4.085 3.357 9.676 1.00 97.25 81 LEU A C 1
ATOM 649 O O . LEU A 1 81 ? -3.735 2.623 8.757 1.00 97.25 81 LEU A O 1
ATOM 653 N N . ARG A 1 82 ? -3.224 3.813 10.590 1.00 95.38 82 ARG A N 1
ATOM 654 C CA . ARG A 1 82 ? -1.769 3.637 10.505 1.00 95.38 82 ARG A CA 1
ATOM 655 C C . ARG A 1 82 ? -1.223 2.864 11.696 1.00 95.38 82 ARG A C 1
ATOM 657 O O . ARG A 1 82 ? -1.524 3.202 12.842 1.00 95.38 82 ARG A O 1
ATOM 664 N N . ALA A 1 83 ? -0.359 1.888 11.432 1.00 93.75 83 ALA A N 1
ATOM 665 C CA . ALA A 1 83 ? 0.432 1.200 12.447 1.00 93.75 83 ALA A CA 1
ATOM 666 C C . ALA A 1 83 ? 1.897 1.106 12.022 1.00 93.75 83 ALA A C 1
ATOM 668 O O . ALA A 1 83 ? 2.217 0.791 10.882 1.00 93.75 83 ALA A O 1
ATOM 669 N N . GLY A 1 84 ? 2.810 1.347 12.958 1.00 91.19 84 GLY A N 1
ATOM 670 C CA . GLY A 1 84 ? 4.219 1.040 12.743 1.00 91.19 84 GLY A CA 1
ATOM 671 C C . GLY A 1 84 ? 4.515 -0.396 13.160 1.00 91.19 84 GLY A C 1
ATOM 672 O O . GLY A 1 84 ? 4.103 -0.804 14.243 1.00 91.19 84 GLY A O 1
ATOM 673 N N . LEU A 1 85 ? 5.276 -1.123 12.352 1.00 91.19 85 LEU A N 1
ATOM 674 C CA . LEU A 1 85 ? 5.701 -2.487 12.647 1.00 91.19 85 LEU A CA 1
ATOM 675 C C . LEU A 1 85 ? 7.222 -2.621 12.554 1.00 91.19 85 LEU A C 1
ATOM 677 O O . LEU A 1 85 ? 7.831 -2.000 11.678 1.00 91.19 85 LEU A O 1
ATOM 681 N N . PRO A 1 86 ? 7.847 -3.406 13.448 1.00 87.94 86 PRO A N 1
ATOM 682 C CA . PRO A 1 86 ? 9.266 -3.700 13.346 1.00 87.94 86 PRO A CA 1
ATOM 683 C C . PRO A 1 86 ? 9.551 -4.451 12.044 1.00 87.94 86 PRO A C 1
ATOM 685 O O . PRO A 1 86 ? 8.737 -5.246 11.571 1.00 87.94 86 PRO A O 1
ATOM 688 N N . ALA A 1 87 ? 10.716 -4.199 11.468 1.00 84.50 87 ALA A N 1
ATOM 689 C CA . ALA A 1 87 ? 11.187 -4.884 10.279 1.00 84.50 87 ALA A CA 1
ATOM 690 C C . ALA A 1 87 ? 12.646 -5.293 10.451 1.00 84.50 87 ALA A C 1
ATOM 692 O O . ALA A 1 87 ? 13.445 -4.549 11.020 1.00 84.50 87 ALA A O 1
ATOM 693 N N . LEU A 1 88 ? 12.987 -6.467 9.925 1.00 78.12 88 LEU A N 1
ATOM 694 C CA . LEU A 1 88 ? 14.358 -6.955 9.860 1.00 78.12 88 LEU A CA 1
ATOM 695 C C . LEU A 1 88 ? 14.740 -7.097 8.388 1.00 78.12 88 LEU A C 1
ATOM 697 O O . LEU A 1 88 ? 14.038 -7.757 7.627 1.00 78.12 88 LEU A O 1
ATOM 701 N N . PHE A 1 89 ? 15.803 -6.407 7.967 1.00 69.88 89 PHE A N 1
ATOM 702 C CA . PHE A 1 89 ? 16.214 -6.320 6.557 1.00 69.88 89 PHE A CA 1
ATOM 703 C C . PHE A 1 89 ? 15.070 -5.927 5.592 1.00 69.88 89 PHE A C 1
ATOM 705 O O . PHE A 1 89 ? 15.025 -6.369 4.449 1.00 69.88 89 PHE A O 1
ATOM 712 N N . GLY A 1 90 ? 14.133 -5.080 6.043 1.00 66.69 90 GLY A N 1
ATOM 713 C CA . GLY A 1 90 ? 12.977 -4.639 5.246 1.00 66.69 90 GLY A CA 1
ATOM 714 C C . GLY A 1 90 ? 11.798 -5.624 5.194 1.00 66.69 90 GLY A C 1
ATOM 715 O O . GLY A 1 90 ? 10.740 -5.276 4.653 1.00 66.69 90 GLY A O 1
ATOM 716 N N . VAL A 1 91 ? 11.936 -6.809 5.798 1.00 73.50 91 VAL A N 1
ATOM 717 C CA . VAL A 1 91 ? 10.846 -7.777 5.959 1.00 73.50 91 VAL A CA 1
ATOM 718 C C . VAL A 1 91 ? 10.015 -7.399 7.190 1.00 73.50 91 VAL A C 1
ATOM 720 O O . VAL A 1 91 ? 10.575 -7.282 8.284 1.00 73.50 91 VAL A O 1
ATOM 723 N N . PRO A 1 92 ? 8.697 -7.173 7.041 1.00 78.75 92 PRO A N 1
ATOM 724 C CA . PRO A 1 92 ? 7.818 -6.845 8.157 1.00 78.75 92 PRO A CA 1
ATOM 725 C C . PRO A 1 92 ? 7.701 -8.021 9.134 1.00 78.75 92 PRO A C 1
ATOM 727 O O . PRO A 1 92 ? 7.305 -9.119 8.753 1.00 78.75 92 PRO A O 1
ATOM 730 N N . LEU A 1 93 ? 7.998 -7.784 10.412 1.00 83.31 93 LEU A N 1
ATOM 731 C CA . LEU A 1 93 ? 7.783 -8.765 11.472 1.00 83.31 93 LEU A CA 1
ATOM 732 C C . LEU A 1 93 ? 6.392 -8.571 12.083 1.00 83.31 93 LEU A C 1
ATOM 734 O O . LEU A 1 93 ? 5.942 -7.442 12.281 1.00 83.31 93 LEU A O 1
ATOM 738 N N . ARG A 1 94 ? 5.732 -9.680 12.445 1.00 85.69 94 ARG A N 1
ATOM 739 C CA . ARG A 1 94 ? 4.412 -9.682 13.112 1.00 85.69 94 ARG A CA 1
ATOM 740 C C . ARG A 1 94 ? 3.319 -8.961 12.309 1.00 85.69 94 ARG A C 1
ATOM 742 O O . ARG A 1 94 ? 2.439 -8.332 12.897 1.00 85.69 94 ARG A O 1
ATOM 749 N N . TYR A 1 95 ? 3.376 -9.065 10.982 1.00 86.94 95 TYR A N 1
ATOM 750 C CA . TYR A 1 95 ? 2.436 -8.415 10.071 1.00 86.94 95 TYR A CA 1
ATOM 751 C C . TYR A 1 95 ? 0.972 -8.719 10.423 1.00 86.94 95 TYR A C 1
ATOM 753 O O . TYR A 1 95 ? 0.196 -7.793 10.644 1.00 86.94 95 TYR A O 1
ATOM 761 N N . ASP A 1 96 ? 0.624 -9.995 10.611 1.00 86.75 96 ASP A N 1
ATOM 762 C CA . ASP A 1 96 ? -0.752 -10.405 10.930 1.00 86.75 96 ASP A CA 1
ATOM 763 C C . ASP A 1 96 ? -1.250 -9.819 12.252 1.00 86.75 96 ASP A C 1
ATOM 765 O O . ASP A 1 96 ? -2.403 -9.414 12.375 1.00 86.75 96 ASP A O 1
ATOM 769 N N . ALA A 1 97 ? -0.368 -9.720 13.250 1.00 89.88 97 ALA A N 1
ATOM 770 C CA . ALA A 1 97 ? -0.709 -9.101 14.524 1.00 89.88 97 ALA A CA 1
ATOM 771 C C . ALA A 1 97 ? -0.924 -7.586 14.379 1.00 89.88 97 ALA A C 1
ATOM 773 O O . ALA A 1 97 ? -1.811 -7.038 15.027 1.00 89.88 97 ALA A O 1
ATOM 774 N N . ALA A 1 98 ? -0.137 -6.906 13.538 1.00 91.62 98 ALA A N 1
ATOM 775 C CA . ALA A 1 98 ? -0.331 -5.487 13.244 1.00 91.62 98 ALA A CA 1
ATOM 776 C C . ALA A 1 98 ? -1.639 -5.242 12.474 1.00 91.62 98 ALA A C 1
ATOM 778 O O . ALA A 1 98 ? -2.378 -4.324 12.826 1.00 91.62 98 ALA A O 1
ATOM 779 N N . ARG A 1 99 ? -1.958 -6.096 11.491 1.00 91.88 99 ARG A N 1
ATOM 780 C CA . ARG A 1 99 ? -3.232 -6.072 10.760 1.00 91.88 99 ARG A CA 1
ATOM 781 C C . ARG A 1 99 ? -4.417 -6.245 11.710 1.00 91.88 99 ARG A C 1
ATOM 783 O O . ARG A 1 99 ? -5.293 -5.391 11.719 1.00 91.88 99 ARG A O 1
ATOM 790 N N . ARG A 1 100 ? -4.426 -7.287 12.553 1.00 92.25 100 ARG A N 1
ATOM 791 C CA . ARG A 1 100 ? -5.514 -7.516 13.528 1.00 92.25 100 ARG A CA 1
ATOM 792 C C . ARG A 1 100 ? -5.725 -6.324 14.458 1.00 92.25 100 ARG A C 1
ATOM 794 O O . ARG A 1 100 ? -6.847 -5.868 14.603 1.00 92.25 100 ARG A O 1
ATOM 801 N N . ARG A 1 101 ? -4.645 -5.746 14.988 1.00 93.88 101 ARG A N 1
ATOM 802 C CA . ARG A 1 101 ? -4.724 -4.545 15.838 1.00 93.88 101 ARG A CA 1
ATOM 803 C C . ARG A 1 101 ? -5.322 -3.336 15.121 1.00 93.88 101 ARG A C 1
ATOM 805 O O . ARG A 1 101 ? -5.986 -2.527 15.757 1.00 93.88 101 ARG A O 1
ATOM 812 N N . LEU A 1 102 ? -5.057 -3.173 13.823 1.00 95.50 102 LEU A N 1
ATOM 813 C CA . LEU A 1 102 ? -5.685 -2.113 13.032 1.00 95.50 102 LEU A CA 1
ATOM 814 C C . LEU A 1 102 ? -7.184 -2.366 12.841 1.00 95.50 102 LEU A C 1
ATOM 816 O O . LEU A 1 102 ? -7.950 -1.420 12.981 1.00 95.50 102 LEU A O 1
ATOM 820 N N . MET A 1 103 ? -7.589 -3.616 12.595 1.00 94.94 103 MET A N 1
ATOM 821 C CA . MET A 1 103 ? -9.003 -4.005 12.490 1.00 94.94 103 MET A CA 1
ATOM 822 C C . MET A 1 103 ? -9.748 -3.768 13.812 1.00 94.94 103 MET A C 1
ATOM 824 O O . MET A 1 103 ? -10.752 -3.068 13.827 1.00 94.94 103 MET A O 1
ATOM 828 N N . GLU A 1 104 ? -9.206 -4.263 14.929 1.00 95.81 104 GLU A N 1
ATOM 829 C CA . GLU A 1 104 ? -9.755 -4.059 16.281 1.00 95.81 104 GLU A CA 1
ATOM 830 C C . GLU A 1 104 ? -9.875 -2.565 16.613 1.00 95.81 104 GLU A C 1
ATOM 832 O O . GLU A 1 104 ? -10.859 -2.114 17.194 1.00 95.81 104 GLU A O 1
ATOM 837 N N . ARG A 1 105 ? -8.876 -1.765 16.216 1.00 96.31 105 ARG A N 1
ATOM 838 C CA . ARG A 1 105 ? -8.912 -0.314 16.405 1.00 96.31 105 ARG A CA 1
ATOM 839 C C . ARG A 1 105 ? -9.983 0.352 15.544 1.00 96.31 105 ARG A C 1
ATOM 841 O O . ARG A 1 105 ? -10.596 1.294 16.031 1.00 96.31 105 ARG A O 1
ATOM 848 N N . ALA A 1 106 ? -10.170 -0.082 14.296 1.00 96.69 106 ALA A N 1
ATOM 849 C CA . ALA A 1 106 ? -11.220 0.440 13.424 1.00 96.69 106 ALA A CA 1
ATOM 850 C C . ALA A 1 106 ? -12.599 0.200 14.048 1.00 96.69 106 ALA A C 1
ATOM 852 O O . ALA A 1 106 ? -13.363 1.147 14.220 1.00 96.69 106 ALA A O 1
ATOM 853 N N . GLU A 1 107 ? -12.851 -1.031 14.493 1.00 95.56 107 GLU A N 1
ATOM 854 C CA . GLU A 1 107 ? -14.089 -1.419 15.169 1.00 95.56 107 GLU A CA 1
ATOM 855 C C . GLU A 1 107 ? -14.324 -0.606 16.450 1.00 95.56 107 GLU A C 1
ATOM 857 O O . GLU A 1 107 ? -15.392 -0.022 16.630 1.00 95.56 107 GLU A O 1
ATOM 862 N N . ALA A 1 108 ? -13.306 -0.479 17.308 1.00 96.00 108 ALA A N 1
ATOM 863 C CA . ALA A 1 108 ? -13.410 0.234 18.582 1.00 96.00 108 ALA A CA 1
ATOM 864 C C . ALA A 1 108 ? -13.781 1.722 18.442 1.00 96.00 108 ALA A C 1
ATOM 866 O O . ALA A 1 108 ? -14.332 2.305 19.375 1.00 96.00 108 ALA A O 1
ATOM 867 N N . VAL A 1 109 ? -13.468 2.345 17.301 1.00 95.75 109 VAL A N 1
ATOM 868 C CA . VAL A 1 109 ? -13.792 3.755 17.022 1.00 95.75 109 VAL A CA 1
ATOM 869 C C . VAL A 1 109 ? -14.915 3.915 15.990 1.00 95.75 109 VAL A C 1
ATOM 871 O O . VAL A 1 109 ? -15.156 5.027 15.528 1.00 95.75 109 VAL A O 1
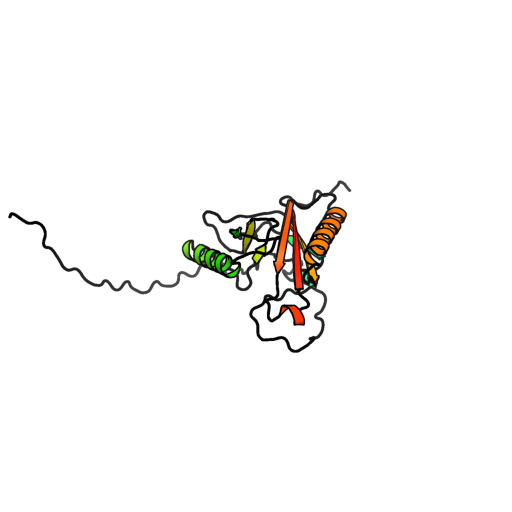ATOM 874 N N . GLY A 1 110 ? -15.612 2.826 15.646 1.00 94.38 110 GLY A N 1
ATOM 875 C CA . GLY A 1 110 ? -16.778 2.843 14.760 1.00 94.38 110 GLY A CA 1
ATOM 876 C C . GLY A 1 110 ? -16.467 3.108 13.284 1.00 94.38 110 GLY A C 1
ATOM 877 O O . GLY A 1 110 ? -17.350 3.553 12.555 1.00 94.38 110 GLY A O 1
ATOM 878 N N . LEU A 1 111 ? -15.234 2.863 12.836 1.00 95.50 111 LEU A N 1
ATOM 879 C CA . LEU A 1 111 ? -14.877 2.942 11.418 1.00 95.50 111 LEU A CA 1
ATOM 880 C C . LEU A 1 111 ? -15.306 1.669 10.694 1.00 95.50 111 LEU A C 1
ATOM 882 O O . LEU A 1 111 ? -15.133 0.559 11.202 1.00 95.50 111 LEU A O 1
ATOM 886 N N . ARG A 1 112 ? -15.796 1.827 9.467 1.00 94.62 112 ARG A N 1
ATOM 887 C CA . ARG A 1 112 ? -16.069 0.695 8.583 1.00 94.62 112 ARG A CA 1
ATOM 888 C C . ARG A 1 112 ? -14.776 0.284 7.888 1.00 94.62 112 ARG A C 1
ATOM 890 O O . ARG A 1 112 ? -14.019 1.127 7.418 1.00 94.62 112 ARG A O 1
ATOM 897 N N . VAL A 1 113 ? -14.524 -1.017 7.815 1.00 93.56 113 VAL A N 1
ATOM 898 C CA . VAL A 1 113 ? -13.470 -1.578 6.966 1.00 93.56 113 VAL A CA 1
ATOM 899 C C . VAL A 1 113 ? -14.152 -2.147 5.716 1.00 93.56 113 VAL A C 1
ATOM 901 O O . VAL A 1 113 ? -15.101 -2.918 5.875 1.00 93.56 113 VAL A O 1
ATOM 904 N N . PRO A 1 114 ? -13.735 -1.761 4.497 1.00 89.44 114 PRO A N 1
ATOM 905 C CA . PRO A 1 114 ? -14.250 -2.355 3.262 1.00 89.44 114 PRO A CA 1
ATOM 906 C C . PRO A 1 114 ? -14.044 -3.877 3.212 1.00 89.44 114 PRO A C 1
ATOM 908 O O . PRO A 1 114 ? -13.177 -4.399 3.908 1.00 89.44 114 PRO A O 1
ATOM 911 N N . GLU A 1 115 ? -14.806 -4.580 2.370 1.00 79.69 115 GLU A N 1
ATOM 912 C CA . GLU A 1 115 ? -14.730 -6.047 2.223 1.00 79.69 115 GLU A CA 1
ATOM 913 C C . GLU A 1 115 ? -13.336 -6.512 1.761 1.00 79.69 115 GLU A C 1
ATOM 915 O O . GLU A 1 115 ? -12.747 -7.400 2.374 1.00 79.69 115 GLU A O 1
ATOM 920 N N . ASP A 1 116 ? -12.749 -5.799 0.793 1.00 82.62 116 ASP A N 1
ATOM 921 C CA . ASP A 1 116 ? -11.350 -5.931 0.377 1.00 82.62 116 ASP A CA 1
ATOM 922 C C . ASP A 1 116 ? -10.591 -4.631 0.683 1.00 82.62 116 ASP A C 1
ATOM 924 O O . ASP A 1 116 ? -10.501 -3.746 -0.181 1.00 82.62 116 ASP A O 1
ATOM 928 N N . PRO A 1 117 ? -10.089 -4.442 1.917 1.00 90.50 117 PRO A N 1
ATOM 929 C CA . PRO A 1 117 ? -9.404 -3.217 2.287 1.00 90.50 117 PRO A CA 1
ATOM 930 C C . PRO A 1 117 ? -7.964 -3.235 1.770 1.00 90.50 117 PRO A C 1
ATOM 932 O O . PRO A 1 117 ? -7.235 -4.218 1.949 1.00 90.50 117 PRO A O 1
ATOM 935 N N . MET A 1 118 ? -7.506 -2.115 1.209 1.00 94.38 118 MET A N 1
ATOM 936 C CA . MET A 1 118 ? -6.090 -1.934 0.911 1.00 94.38 118 MET A CA 1
ATOM 937 C C . MET A 1 118 ? -5.249 -2.093 2.180 1.00 94.38 118 MET A C 1
ATOM 939 O O . MET A 1 118 ? -5.504 -1.474 3.219 1.00 94.38 118 MET A O 1
ATOM 943 N N . LEU A 1 119 ? -4.194 -2.902 2.063 1.00 94.38 119 LEU A N 1
ATOM 944 C CA . LEU A 1 119 ? -3.216 -3.144 3.119 1.00 94.38 119 LEU A CA 1
ATOM 945 C C . LEU A 1 119 ? -1.816 -2.778 2.644 1.00 94.38 119 LEU A C 1
ATOM 947 O O . LEU A 1 119 ? -1.061 -3.598 2.116 1.00 94.38 119 LEU A O 1
ATOM 951 N N . LEU A 1 120 ? -1.460 -1.517 2.853 1.00 95.81 120 LEU A N 1
ATOM 952 C CA . LEU A 1 120 ? -0.294 -0.921 2.222 1.00 95.81 120 LEU A CA 1
ATOM 953 C C . LEU A 1 120 ? 0.899 -0.871 3.168 1.00 95.81 120 LEU A C 1
ATOM 955 O O . LEU A 1 120 ? 0.804 -0.370 4.288 1.00 95.81 120 LEU A O 1
ATOM 959 N N . LEU A 1 121 ? 2.055 -1.333 2.699 1.00 93.81 121 LEU A N 1
ATOM 960 C CA . LEU A 1 121 ? 3.318 -1.217 3.413 1.00 93.81 121 LEU A CA 1
ATOM 961 C C . LEU A 1 121 ? 4.181 -0.089 2.857 1.00 93.81 121 LEU A C 1
ATOM 963 O O . LEU A 1 121 ? 4.651 -0.139 1.720 1.00 93.81 121 LEU A O 1
ATOM 967 N N . GLY A 1 122 ? 4.502 0.873 3.716 1.00 91.56 122 GLY A N 1
ATOM 968 C CA . GLY A 1 122 ? 5.493 1.908 3.443 1.00 91.56 122 GLY A CA 1
ATOM 969 C C . GLY A 1 122 ? 6.922 1.389 3.491 1.00 91.56 122 GLY A C 1
ATOM 970 O O . GLY A 1 122 ? 7.207 0.297 3.998 1.00 91.56 122 GLY A O 1
ATOM 971 N N . ARG A 1 123 ? 7.853 2.188 2.974 1.00 81.94 123 ARG A N 1
ATOM 972 C CA . ARG A 1 123 ? 9.295 1.906 3.034 1.00 81.94 123 ARG A CA 1
ATOM 973 C C . ARG A 1 123 ? 9.828 2.051 4.465 1.00 81.94 123 ARG A C 1
ATOM 975 O O . ARG A 1 123 ? 9.311 2.830 5.257 1.00 81.94 123 ARG A O 1
ATOM 982 N N . GLY A 1 124 ? 10.884 1.306 4.787 1.00 79.62 124 GLY A N 1
ATOM 983 C CA . GLY A 1 124 ? 11.601 1.438 6.057 1.00 79.62 124 GLY A CA 1
ATOM 984 C C . GLY A 1 124 ? 12.492 0.235 6.363 1.00 79.62 124 GLY A C 1
ATOM 985 O O . GLY A 1 124 ? 12.121 -0.903 6.081 1.00 79.62 124 GLY A O 1
ATOM 986 N N . ARG A 1 125 ? 13.688 0.488 6.913 1.00 71.56 125 ARG A N 1
ATOM 987 C CA . ARG A 1 125 ? 14.700 -0.557 7.168 1.00 71.56 125 ARG A CA 1
ATOM 988 C C . ARG A 1 125 ? 14.476 -1.303 8.486 1.00 71.56 125 ARG A C 1
ATOM 990 O O . ARG A 1 125 ? 14.618 -2.520 8.513 1.00 71.56 125 ARG A O 1
ATOM 997 N N . PHE A 1 126 ? 14.113 -0.571 9.540 1.00 77.31 126 PHE A N 1
ATOM 998 C CA . PHE A 1 126 ? 13.926 -1.098 10.904 1.00 77.31 126 PHE A CA 1
ATOM 999 C C . PHE A 1 126 ? 12.476 -1.040 11.37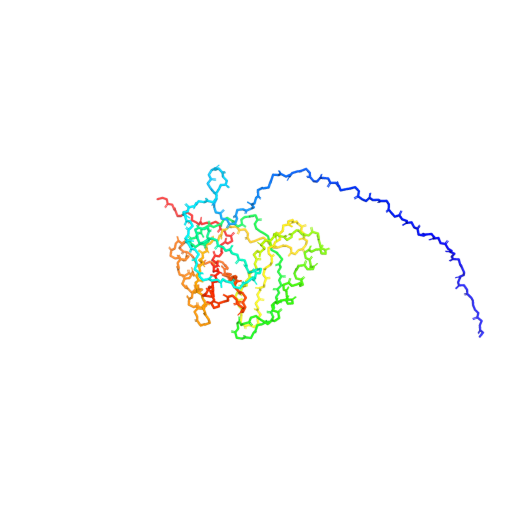8 1.00 77.31 126 PHE A C 1
ATOM 1001 O O . PHE A 1 126 ? 12.052 -1.800 12.245 1.00 77.31 126 PHE A O 1
ATOM 1008 N N . ARG A 1 127 ? 11.701 -0.122 10.803 1.00 86.38 127 ARG A N 1
ATOM 1009 C CA . ARG A 1 127 ? 10.281 0.045 11.073 1.00 86.38 127 ARG A CA 1
ATOM 1010 C C . ARG A 1 127 ? 9.589 0.363 9.762 1.00 86.38 127 ARG A C 1
ATOM 1012 O O . ARG A 1 127 ? 10.026 1.269 9.058 1.00 86.38 127 ARG A O 1
ATOM 1019 N N . ARG A 1 128 ? 8.544 -0.387 9.433 1.00 89.25 128 ARG A N 1
ATOM 1020 C CA . ARG A 1 128 ? 7.676 -0.112 8.285 1.00 89.25 128 ARG A CA 1
ATOM 1021 C C . ARG A 1 128 ? 6.358 0.459 8.776 1.00 89.25 128 ARG A C 1
ATOM 1023 O O . ARG A 1 128 ? 5.981 0.261 9.931 1.00 89.25 128 ARG A O 1
ATOM 1030 N N . LEU A 1 129 ? 5.689 1.193 7.901 1.00 93.31 129 LEU A N 1
ATOM 1031 C CA . LEU A 1 129 ? 4.331 1.668 8.122 1.00 93.31 129 LEU A CA 1
ATOM 1032 C C . LEU A 1 129 ? 3.368 0.686 7.457 1.00 93.31 129 LEU A C 1
ATOM 1034 O O . LEU A 1 129 ? 3.608 0.311 6.315 1.00 93.31 129 LEU A O 1
ATOM 1038 N N . LEU A 1 130 ? 2.322 0.276 8.161 1.00 95.88 130 LEU A N 1
ATOM 1039 C CA . LEU A 1 130 ? 1.176 -0.442 7.619 1.00 95.88 130 LEU A CA 1
ATOM 1040 C C . LEU A 1 130 ? -0.024 0.495 7.630 1.00 95.88 130 LEU A C 1
ATOM 1042 O O . LEU A 1 130 ? -0.318 1.112 8.658 1.00 95.88 130 LEU A O 1
ATOM 1046 N N . LEU A 1 131 ? -0.688 0.583 6.487 1.00 97.06 131 LEU A N 1
ATOM 1047 C CA . LEU A 1 131 ? -1.942 1.288 6.302 1.00 97.06 131 LEU A CA 1
ATOM 1048 C C . LEU A 1 131 ? -3.056 0.256 6.134 1.00 97.06 131 LEU A C 1
ATOM 1050 O O . LEU A 1 131 ? -2.891 -0.683 5.358 1.00 97.06 131 LEU A O 1
ATOM 1054 N N . LEU A 1 132 ? -4.158 0.440 6.853 1.00 97.25 132 LEU A N 1
ATOM 1055 C CA . LEU A 1 132 ? -5.414 -0.277 6.640 1.00 97.25 132 LEU A CA 1
ATOM 1056 C C . LEU A 1 132 ? -6.434 0.723 6.109 1.00 97.25 132 LEU A C 1
ATOM 1058 O O . LEU A 1 132 ? -6.675 1.729 6.778 1.00 97.25 132 LEU A O 1
ATOM 1062 N N . GLU A 1 133 ? -7.000 0.457 4.937 1.00 96.88 133 GLU A N 1
ATOM 1063 C CA . GLU A 1 133 ? -8.100 1.251 4.386 1.00 96.88 133 GLU A CA 1
ATOM 1064 C C . GLU A 1 133 ? -9.323 1.197 5.301 1.00 96.88 133 GLU A C 1
ATOM 1066 O O . GLU A 1 133 ? -9.696 0.136 5.805 1.00 96.88 133 GLU A O 1
ATOM 1071 N N . VAL A 1 134 ? -9.933 2.357 5.519 1.00 97.00 134 VAL A N 1
ATOM 1072 C CA . VAL A 1 134 ? -11.120 2.521 6.356 1.00 97.00 134 VAL A CA 1
ATOM 1073 C C . VAL A 1 134 ? -12.061 3.553 5.750 1.00 97.00 134 VAL A C 1
ATOM 1075 O O . VAL A 1 134 ? -11.649 4.441 5.006 1.00 97.00 134 VAL A O 1
ATOM 1078 N N . GLU A 1 135 ? -13.322 3.476 6.142 1.00 94.31 135 GLU A N 1
ATOM 1079 C CA . GLU A 1 135 ? -14.377 4.422 5.815 1.00 94.31 135 GLU A CA 1
ATOM 1080 C C . GLU A 1 135 ? -14.898 5.085 7.096 1.00 94.31 135 GLU A C 1
ATOM 1082 O O . GLU A 1 135 ? -15.039 4.446 8.144 1.00 94.31 135 GLU A O 1
ATOM 1087 N N . GLY A 1 136 ? -15.210 6.378 6.997 1.00 90.88 136 GLY A N 1
ATOM 1088 C CA . GLY A 1 136 ? -15.729 7.188 8.100 1.00 90.88 136 GLY A CA 1
ATOM 1089 C C . GLY A 1 136 ? -14.719 8.179 8.679 1.00 90.88 136 GLY A C 1
ATOM 1090 O O . GLY A 1 136 ? -13.613 8.365 8.169 1.00 90.88 136 GLY A O 1
ATOM 1091 N N . GLU A 1 137 ? -15.130 8.858 9.746 1.00 92.31 137 GLU A N 1
ATOM 1092 C CA . GLU A 1 137 ? -14.353 9.896 10.424 1.00 92.31 137 GLU A CA 1
ATOM 1093 C C . GLU A 1 137 ? -14.103 9.503 11.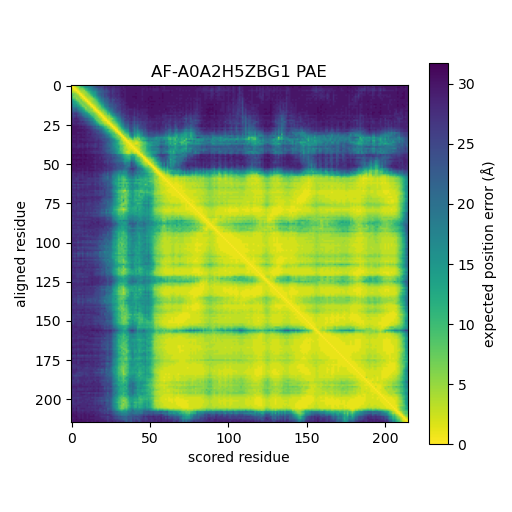877 1.00 92.31 137 GLU A C 1
ATOM 1095 O O . GLU A 1 137 ? -15.040 9.230 12.622 1.00 92.31 137 GLU A O 1
ATOM 1100 N N . ALA A 1 138 ? -12.834 9.482 12.286 1.00 92.50 138 ALA A N 1
ATOM 1101 C CA . ALA A 1 138 ? -12.442 9.223 13.667 1.00 92.50 138 ALA A CA 1
ATOM 1102 C C . ALA A 1 138 ? -11.022 9.750 13.956 1.00 92.50 138 ALA A C 1
ATOM 1104 O O . ALA A 1 138 ? -10.207 9.901 13.035 1.00 92.50 138 ALA A O 1
ATOM 1105 N N . PRO A 1 139 ? -10.663 9.978 15.233 1.00 91.31 139 PRO A N 1
ATOM 1106 C CA . PRO A 1 139 ? -9.307 10.357 15.609 1.00 91.31 139 PRO A CA 1
ATOM 1107 C C . PRO A 1 139 ? -8.235 9.376 15.105 1.00 91.31 139 PRO A C 1
ATOM 1109 O O . PRO A 1 139 ? -8.246 8.171 15.372 1.00 91.31 139 PRO A O 1
ATOM 1112 N N . GLY A 1 140 ? -7.239 9.923 14.408 1.00 89.88 140 GLY A N 1
ATOM 1113 C CA . GLY A 1 140 ? -6.098 9.166 13.896 1.00 89.88 140 GLY A CA 1
ATOM 1114 C C . GLY A 1 140 ? -6.325 8.469 12.551 1.00 89.88 140 GLY A C 1
ATOM 1115 O O . GLY A 1 140 ? -5.413 7.760 12.110 1.00 89.88 140 GLY A O 1
ATOM 1116 N N . VAL A 1 141 ? -7.470 8.699 11.900 1.00 96.00 141 VAL A N 1
ATOM 1117 C CA . VAL A 1 141 ? -7.634 8.479 10.458 1.00 96.00 141 VAL A CA 1
ATOM 1118 C C . VAL A 1 141 ? -6.714 9.436 9.702 1.00 96.00 141 VAL A C 1
ATOM 1120 O O . VAL A 1 141 ? -6.589 10.612 10.041 1.00 96.00 141 VAL A O 1
ATOM 1123 N N . TRP A 1 142 ? -6.024 8.918 8.694 1.00 95.44 142 TRP A N 1
ATOM 1124 C CA . TRP A 1 142 ? -5.145 9.681 7.822 1.00 95.44 142 TRP A CA 1
ATOM 1125 C C . TRP A 1 142 ? -5.669 9.653 6.394 1.00 95.44 142 TRP A C 1
ATOM 1127 O O . TRP A 1 142 ? -5.980 8.584 5.873 1.00 95.44 142 TRP A O 1
ATOM 1137 N N . ARG A 1 143 ? -5.729 10.831 5.772 1.00 94.75 143 ARG A N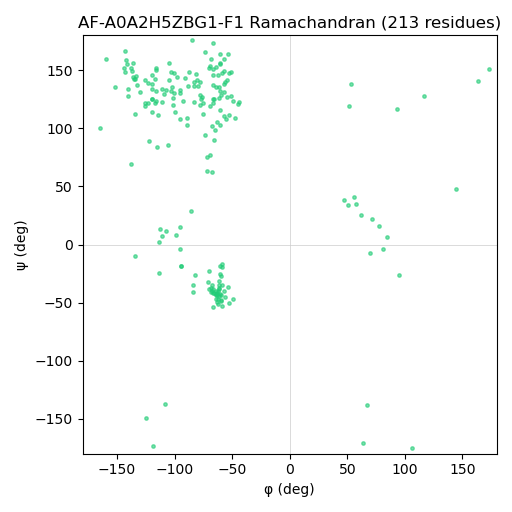 1
ATOM 1138 C CA . ARG A 1 143 ? -6.139 11.016 4.382 1.00 94.75 143 ARG A CA 1
ATOM 1139 C C . ARG A 1 143 ? -4.950 11.531 3.583 1.00 94.75 143 ARG A C 1
ATOM 1141 O O . ARG A 1 143 ? -4.498 12.641 3.862 1.00 94.75 143 ARG A O 1
ATOM 1148 N N . PRO A 1 144 ? -4.400 10.727 2.661 1.00 92.38 144 PRO A N 1
ATOM 1149 C CA . PRO A 1 144 ? -3.301 11.171 1.819 1.00 92.38 144 PRO A CA 1
ATOM 1150 C C . PRO A 1 144 ? -3.710 12.271 0.833 1.00 92.38 144 PRO A C 1
ATOM 1152 O O . PRO A 1 144 ? -2.894 13.142 0.548 1.00 92.38 144 PRO A O 1
ATOM 1155 N N . GLY A 1 145 ? -4.948 12.226 0.326 1.00 91.19 145 GLY A N 1
ATOM 1156 C CA . GLY A 1 145 ? -5.398 13.091 -0.760 1.00 91.19 145 GLY A CA 1
ATOM 1157 C C . GLY A 1 145 ? -4.645 12.843 -2.073 1.00 91.19 145 GLY A C 1
ATOM 1158 O O . GLY A 1 145 ? -3.857 11.899 -2.190 1.00 91.19 145 GLY A O 1
ATOM 1159 N N . GLY A 1 146 ? -4.870 13.721 -3.050 1.00 91.94 146 GLY A N 1
ATOM 1160 C CA . GLY A 1 146 ? -4.154 13.714 -4.322 1.00 91.94 146 GLY A CA 1
ATOM 1161 C C . GLY A 1 146 ? -4.474 12.487 -5.172 1.00 91.94 146 GLY A C 1
ATOM 1162 O O . GLY A 1 146 ? -5.631 12.093 -5.282 1.00 91.94 146 GLY A O 1
ATOM 1163 N N . PHE A 1 147 ? -3.459 11.895 -5.794 1.00 93.50 147 PHE A N 1
ATOM 1164 C CA . PHE A 1 147 ? -3.643 10.776 -6.717 1.00 93.50 147 PHE A CA 1
ATOM 1165 C C . PHE A 1 147 ? -2.516 9.755 -6.595 1.00 93.50 147 PHE A C 1
ATOM 1167 O O . PHE A 1 147 ? -1.464 10.013 -5.998 1.00 93.50 147 PHE A O 1
ATOM 1174 N N . ALA A 1 148 ? -2.723 8.581 -7.179 1.00 95.19 148 ALA A N 1
ATOM 1175 C CA . ALA A 1 148 ? -1.719 7.539 -7.205 1.00 95.19 148 ALA A CA 1
ATOM 1176 C C . ALA A 1 148 ? -1.594 6.887 -8.579 1.00 95.19 148 ALA A C 1
ATOM 1178 O O . ALA A 1 148 ? -2.583 6.648 -9.260 1.00 95.19 148 ALA A O 1
ATOM 1179 N N . PHE A 1 149 ? -0.363 6.558 -8.951 1.00 95.38 149 PHE A N 1
ATOM 1180 C CA . PHE A 1 149 ? -0.044 5.713 -10.091 1.00 95.38 149 PHE A CA 1
ATOM 1181 C C . PHE A 1 149 ? 0.328 4.319 -9.598 1.00 95.38 149 PHE A C 1
ATOM 1183 O O . PHE A 1 149 ? 1.135 4.170 -8.674 1.00 95.38 149 PHE A O 1
ATOM 1190 N N . SER A 1 150 ? -0.256 3.297 -10.210 1.00 96.25 150 SER A N 1
ATOM 1191 C CA . SER A 1 150 ? -0.148 1.915 -9.756 1.00 96.25 150 SER A CA 1
ATOM 1192 C C . SER A 1 150 ? 0.487 1.006 -10.806 1.00 96.25 150 SER A C 1
ATOM 1194 O O . SER A 1 150 ? 0.330 1.208 -12.005 1.00 96.25 150 SER A O 1
ATOM 1196 N N . ARG A 1 151 ? 1.252 0.005 -10.360 1.00 96.50 151 ARG A N 1
ATOM 1197 C CA . ARG A 1 151 ? 1.794 -1.074 -11.199 1.00 96.50 151 ARG A CA 1
ATOM 1198 C C . ARG A 1 151 ? 1.590 -2.409 -10.498 1.00 96.50 151 ARG A C 1
ATOM 1200 O O . ARG A 1 151 ? 2.219 -2.675 -9.472 1.00 96.50 151 ARG A O 1
ATOM 1207 N N . LEU A 1 152 ? 0.728 -3.245 -11.068 1.00 95.38 152 LEU A N 1
ATOM 1208 C CA .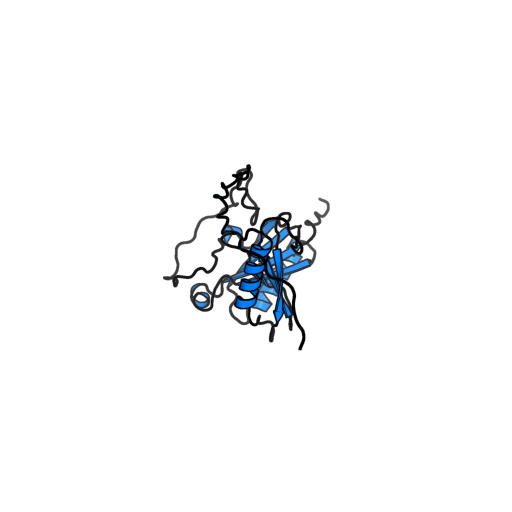 LEU A 1 152 ? 0.489 -4.620 -10.637 1.00 95.38 152 LEU A CA 1
ATOM 1209 C C . LEU A 1 152 ? 1.458 -5.562 -11.358 1.00 95.38 152 LEU A C 1
ATOM 1211 O O . LEU A 1 152 ? 1.348 -5.733 -12.567 1.00 95.38 152 LEU A O 1
ATOM 1215 N N . VAL A 1 153 ? 2.447 -6.122 -10.660 1.00 93.81 153 VAL A N 1
ATOM 1216 C CA . VAL A 1 153 ? 3.495 -6.941 -11.296 1.00 93.81 153 VAL A CA 1
ATOM 1217 C C . VAL A 1 153 ? 3.893 -8.152 -10.447 1.00 93.81 153 VAL A C 1
ATOM 1219 O O . VAL A 1 153 ? 3.796 -8.105 -9.217 1.00 93.81 153 VAL A O 1
ATOM 1222 N N . PRO A 1 154 ? 4.419 -9.222 -11.069 1.00 90.38 154 PRO A N 1
ATOM 1223 C CA . PRO A 1 154 ? 5.116 -10.287 -10.355 1.00 90.38 154 PRO A CA 1
ATOM 1224 C C . PRO A 1 154 ? 6.353 -9.743 -9.630 1.00 90.38 154 PRO A C 1
ATOM 1226 O O . PRO A 1 154 ? 7.227 -9.127 -10.247 1.00 90.38 154 PRO A O 1
ATOM 1229 N N . ALA A 1 155 ? 6.465 -9.987 -8.324 1.00 87.94 155 ALA A N 1
ATOM 1230 C CA . ALA A 1 155 ? 7.607 -9.528 -7.534 1.00 87.94 155 ALA A CA 1
ATOM 1231 C C . ALA A 1 155 ? 8.111 -10.602 -6.553 1.00 87.94 155 ALA A C 1
ATOM 1233 O O . ALA A 1 155 ? 8.001 -10.435 -5.334 1.00 87.94 155 ALA A O 1
ATOM 1234 N N . PRO A 1 156 ? 8.718 -11.698 -7.053 1.00 85.06 156 PRO A N 1
ATOM 1235 C CA . PRO A 1 156 ? 9.359 -12.686 -6.193 1.00 85.06 156 PRO A CA 1
ATOM 1236 C C . PRO A 1 156 ? 10.500 -12.069 -5.372 1.00 85.06 156 PRO A C 1
ATOM 1238 O O . PRO A 1 156 ? 11.005 -10.976 -5.662 1.00 85.06 156 PRO A O 1
ATOM 1241 N N . PHE A 1 157 ? 10.935 -12.782 -4.331 1.00 69.94 157 PHE A N 1
ATOM 1242 C CA . PHE A 1 157 ? 12.027 -12.339 -3.464 1.00 69.94 157 PHE A CA 1
ATOM 1243 C C . PHE A 1 157 ? 13.265 -11.924 -4.283 1.00 69.94 157 PHE A C 1
ATOM 1245 O O . PHE A 1 157 ? 13.730 -12.651 -5.153 1.00 69.94 157 PHE A O 1
ATOM 1252 N N . GLY A 1 158 ? 13.773 -10.714 -4.026 1.00 76.94 158 GLY A N 1
ATOM 1253 C CA . GLY A 1 158 ? 14.873 -10.093 -4.781 1.00 76.94 158 GLY A CA 1
ATOM 1254 C C . GLY A 1 158 ? 14.428 -9.147 -5.906 1.00 76.94 158 GLY A C 1
ATOM 1255 O O . GLY A 1 158 ? 15.133 -8.181 -6.192 1.00 76.94 158 GLY A O 1
ATOM 1256 N N . ALA A 1 159 ? 13.234 -9.333 -6.479 1.00 86.12 159 ALA A N 1
ATOM 1257 C CA . ALA A 1 159 ? 12.678 -8.428 -7.489 1.00 86.12 159 ALA A CA 1
ATOM 1258 C C . ALA A 1 159 ? 12.002 -7.190 -6.877 1.00 86.12 159 ALA A C 1
ATOM 1260 O O . ALA A 1 159 ? 11.984 -6.139 -7.508 1.00 86.12 159 ALA A O 1
ATOM 1261 N N . LEU A 1 160 ? 11.512 -7.279 -5.632 1.00 87.62 160 LEU A N 1
ATOM 1262 C CA . LEU A 1 160 ? 10.748 -6.214 -4.960 1.00 87.62 160 LEU A CA 1
ATOM 1263 C C . LEU A 1 160 ? 11.403 -4.832 -5.029 1.00 87.62 160 LEU A C 1
ATOM 1265 O O . LEU A 1 160 ? 10.746 -3.842 -5.341 1.00 87.62 160 LEU A O 1
ATOM 1269 N N . ARG A 1 161 ? 12.707 -4.756 -4.739 1.00 88.75 161 ARG A N 1
ATOM 1270 C CA . ARG A 1 161 ? 13.444 -3.489 -4.782 1.00 88.75 161 ARG A CA 1
ATOM 1271 C C . ARG A 1 161 ? 13.490 -2.925 -6.200 1.00 88.75 161 ARG A C 1
ATOM 1273 O O . ARG A 1 161 ? 13.215 -1.745 -6.386 1.00 88.75 161 ARG A O 1
ATOM 1280 N N . ARG A 1 162 ? 13.812 -3.772 -7.177 1.00 93.31 162 ARG A N 1
ATOM 1281 C CA . ARG A 1 162 ? 13.898 -3.390 -8.587 1.00 93.31 162 ARG A CA 1
ATOM 1282 C C . ARG A 1 162 ? 12.541 -2.933 -9.116 1.00 93.31 162 ARG A C 1
ATOM 1284 O O . ARG A 1 162 ? 12.478 -1.920 -9.799 1.00 93.31 162 ARG A O 1
ATOM 1291 N N . GLU A 1 163 ? 11.460 -3.635 -8.789 1.00 94.69 163 GLU A N 1
ATOM 1292 C CA . GLU A 1 163 ? 10.118 -3.253 -9.243 1.00 94.69 163 GLU A CA 1
ATOM 1293 C C . GLU A 1 163 ? 9.603 -1.985 -8.547 1.00 94.69 163 GLU A C 1
ATOM 1295 O O . GLU A 1 163 ? 8.962 -1.156 -9.196 1.00 94.69 163 GLU A O 1
ATOM 1300 N N . ALA A 1 164 ? 9.971 -1.747 -7.282 1.00 92.94 164 ALA A N 1
ATOM 1301 C CA . ALA A 1 164 ? 9.742 -0.456 -6.635 1.00 92.94 164 ALA A CA 1
ATOM 1302 C C . ALA A 1 164 ? 10.503 0.678 -7.346 1.00 92.94 164 ALA A C 1
ATOM 1304 O O . ALA A 1 164 ? 9.922 1.723 -7.628 1.00 92.94 164 ALA A O 1
ATOM 1305 N N . GLU A 1 165 ? 11.786 0.476 -7.664 1.00 95.00 165 GLU A N 1
ATOM 1306 C CA . GLU A 1 165 ? 12.614 1.457 -8.383 1.00 95.00 165 GLU A CA 1
ATOM 1307 C C . GLU A 1 165 ? 12.073 1.730 -9.796 1.00 95.00 165 GLU A C 1
ATOM 1309 O O . GLU A 1 165 ? 11.965 2.889 -10.188 1.00 95.00 165 GLU A O 1
ATOM 1314 N N . ARG A 1 166 ? 11.639 0.694 -10.524 1.00 96.62 166 ARG A N 1
ATOM 1315 C CA . ARG A 1 166 ? 10.979 0.827 -11.835 1.00 96.62 166 ARG A CA 1
ATOM 1316 C C . ARG A 1 166 ? 9.665 1.591 -11.751 1.00 96.62 166 ARG A C 1
ATOM 1318 O O . ARG A 1 166 ? 9.395 2.421 -12.607 1.00 96.62 166 ARG A O 1
ATOM 1325 N N . THR A 1 167 ? 8.871 1.352 -10.711 1.00 96.56 167 THR A N 1
ATOM 1326 C CA . THR A 1 167 ? 7.611 2.080 -10.503 1.00 96.56 167 THR A CA 1
ATOM 1327 C C . THR A 1 167 ? 7.867 3.557 -10.227 1.00 96.56 167 THR A C 1
ATOM 1329 O O . THR A 1 167 ? 7.197 4.408 -10.800 1.00 96.56 167 THR A O 1
ATOM 1332 N N . VAL A 1 168 ? 8.883 3.876 -9.419 1.00 96.88 168 VAL A N 1
ATOM 1333 C CA . VAL A 1 168 ? 9.310 5.265 -9.191 1.00 96.88 168 VAL A CA 1
ATOM 1334 C C . VAL A 1 168 ? 9.830 5.910 -10.475 1.00 96.88 168 VAL A C 1
ATOM 1336 O O . VAL A 1 168 ? 9.512 7.067 -10.729 1.00 96.88 168 VAL A O 1
ATOM 1339 N N . ALA A 1 169 ? 10.620 5.191 -11.276 1.00 97.19 169 ALA A N 1
ATOM 1340 C CA . ALA A 1 169 ? 11.150 5.701 -12.537 1.00 97.19 169 ALA A CA 1
ATOM 1341 C C . ALA A 1 169 ? 10.029 6.008 -13.541 1.00 97.19 169 ALA A C 1
ATOM 1343 O O . ALA A 1 169 ? 9.968 7.131 -14.028 1.00 97.19 169 ALA A O 1
ATOM 1344 N N . ALA A 1 170 ? 9.107 5.065 -13.758 1.00 94.62 170 ALA A N 1
ATOM 1345 C CA . ALA A 1 170 ? 7.954 5.247 -14.640 1.00 94.62 170 ALA A CA 1
ATOM 1346 C C . ALA A 1 170 ? 7.057 6.410 -14.183 1.00 94.62 170 ALA A C 1
ATOM 1348 O O . ALA A 1 170 ? 6.657 7.247 -14.987 1.00 94.62 170 ALA A O 1
ATOM 1349 N N . ALA A 1 171 ? 6.792 6.518 -12.876 1.00 94.75 171 ALA A N 1
ATOM 1350 C CA . ALA A 1 171 ? 6.030 7.638 -12.329 1.00 94.75 171 ALA A CA 1
ATOM 1351 C C . ALA A 1 171 ? 6.764 8.977 -12.529 1.00 94.75 171 ALA A C 1
ATOM 1353 O O . ALA A 1 171 ? 6.170 9.963 -12.953 1.00 94.75 171 ALA A O 1
ATOM 1354 N N . ARG A 1 172 ? 8.078 9.021 -12.280 1.00 94.81 172 ARG A N 1
ATOM 1355 C CA . ARG A 1 172 ? 8.880 10.237 -12.468 1.00 94.81 172 ARG A CA 1
ATOM 1356 C C . ARG A 1 172 ? 8.934 10.676 -13.929 1.00 94.81 172 ARG A C 1
ATOM 1358 O O . ARG A 1 172 ? 8.878 11.872 -14.184 1.00 94.81 172 ARG A O 1
ATOM 1365 N N . GLU A 1 173 ? 9.059 9.735 -14.856 1.00 94.06 173 GLU A N 1
ATOM 1366 C CA . GLU A 1 173 ? 9.006 10.005 -16.294 1.00 94.06 173 GLU A CA 1
ATOM 1367 C C . GLU A 1 173 ? 7.651 10.600 -16.690 1.00 94.06 173 GLU A C 1
ATOM 1369 O O . GLU A 1 173 ? 7.603 11.611 -17.383 1.00 94.06 173 GLU A O 1
ATOM 1374 N N . ARG A 1 174 ? 6.556 10.034 -16.170 1.00 92.00 174 ARG A N 1
ATOM 1375 C CA . ARG A 1 174 ? 5.191 10.475 -16.477 1.00 92.00 174 ARG A CA 1
ATOM 1376 C C . ARG A 1 174 ? 4.828 11.837 -15.882 1.00 92.00 174 ARG A C 1
ATOM 1378 O O . ARG A 1 174 ? 4.119 12.603 -16.524 1.00 92.00 174 ARG A O 1
ATOM 1385 N N . TYR A 1 175 ? 5.274 12.128 -14.661 1.00 91.25 175 TYR A N 1
ATOM 1386 C CA . TYR A 1 175 ? 4.808 13.290 -13.891 1.00 91.25 175 TYR A CA 1
ATOM 1387 C C . TYR A 1 175 ? 5.886 14.354 -13.646 1.00 91.25 175 TYR A C 1
ATOM 1389 O O . TYR A 1 175 ? 5.644 15.314 -12.921 1.00 91.25 175 TYR A O 1
ATOM 1397 N N . GLY A 1 176 ? 7.103 14.175 -14.166 1.00 92.50 176 GLY A N 1
ATOM 1398 C CA . GLY A 1 176 ? 8.209 15.134 -14.034 1.00 92.50 176 GLY A CA 1
ATOM 1399 C C . GLY A 1 176 ? 8.810 15.263 -12.626 1.00 92.50 176 GLY A C 1
ATOM 1400 O O . GLY A 1 176 ? 9.854 15.893 -12.457 1.00 92.50 176 GLY A O 1
ATOM 1401 N N . ARG A 1 177 ? 8.212 14.632 -11.607 1.00 93.56 177 ARG A N 1
ATOM 1402 C CA . ARG A 1 177 ? 8.650 14.696 -10.203 1.00 93.56 177 ARG A CA 1
ATOM 1403 C C . ARG A 1 177 ? 8.585 13.330 -9.506 1.00 93.56 177 ARG A C 1
ATOM 1405 O O . ARG A 1 177 ? 7.769 12.481 -9.883 1.00 93.56 177 ARG A O 1
ATOM 1412 N N . PRO A 1 178 ? 9.437 13.073 -8.493 1.00 94.62 178 PRO A N 1
ATOM 1413 C CA . PRO A 1 178 ? 9.353 11.841 -7.713 1.00 94.62 178 PRO A CA 1
ATOM 1414 C C . PRO A 1 178 ? 8.049 11.790 -6.894 1.00 94.62 178 PRO A C 1
ATOM 1416 O O . PRO A 1 178 ? 7.547 12.844 -6.500 1.00 94.62 178 PRO A O 1
ATOM 1419 N N . PRO A 1 179 ? 7.512 10.589 -6.610 1.00 96.25 179 PRO A N 1
ATOM 1420 C CA . PRO A 1 179 ? 6.343 10.441 -5.749 1.00 96.25 179 PRO A CA 1
ATOM 1421 C C . PRO A 1 179 ? 6.640 10.842 -4.306 1.00 96.25 179 PRO A C 1
ATOM 1423 O O . PRO A 1 179 ? 7.732 10.585 -3.791 1.00 96.25 179 PRO A O 1
ATOM 1426 N N . ASP A 1 180 ? 5.633 11.412 -3.646 1.00 95.38 180 ASP A N 1
ATOM 1427 C CA . ASP A 1 180 ? 5.685 11.797 -2.234 1.00 95.38 180 ASP A CA 1
ATOM 1428 C C . ASP A 1 180 ? 5.789 10.548 -1.345 1.00 95.38 180 ASP A C 1
ATOM 1430 O O . ASP A 1 180 ? 6.541 10.501 -0.362 1.00 95.38 180 ASP A O 1
ATOM 1434 N N . HIS A 1 181 ? 5.076 9.487 -1.734 1.00 95.56 181 HIS A N 1
ATOM 1435 C CA . HIS A 1 181 ? 5.091 8.204 -1.050 1.00 95.56 181 HIS A CA 1
ATOM 1436 C C . HIS A 1 181 ? 5.163 7.023 -2.022 1.00 95.56 181 HIS A C 1
ATOM 1438 O O . HIS A 1 181 ? 4.637 7.056 -3.130 1.00 95.56 181 HIS A O 1
ATOM 1444 N N . VAL A 1 182 ? 5.799 5.936 -1.574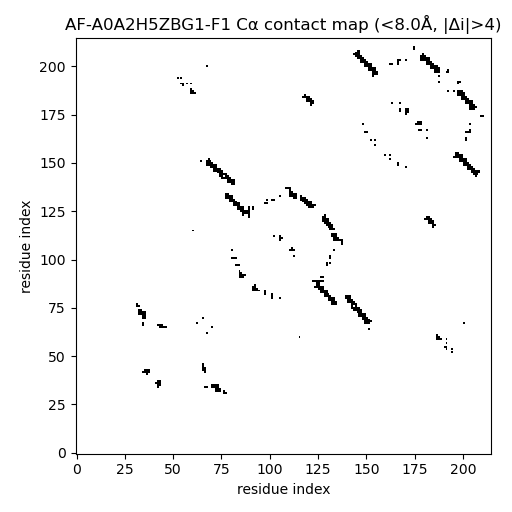 1.00 95.75 182 VAL A N 1
ATOM 1445 C CA . VAL A 1 182 ? 5.793 4.653 -2.287 1.00 95.75 182 VAL A CA 1
ATOM 1446 C C . VAL A 1 182 ? 5.251 3.582 -1.360 1.00 95.75 182 VAL A C 1
ATOM 1448 O O . VAL A 1 182 ? 5.826 3.327 -0.293 1.00 95.75 182 VAL A O 1
ATOM 1451 N N . TRP A 1 183 ? 4.175 2.942 -1.797 1.00 96.44 183 TRP A N 1
ATOM 1452 C CA . TRP A 1 183 ? 3.487 1.893 -1.062 1.00 96.44 183 TRP A CA 1
ATOM 1453 C C . TRP A 1 183 ? 3.555 0.563 -1.805 1.00 96.44 183 TRP A C 1
ATOM 1455 O O . TRP A 1 183 ? 3.673 0.518 -3.028 1.00 96.44 183 TRP A O 1
ATOM 1465 N N . VAL A 1 184 ? 3.498 -0.527 -1.043 1.00 94.50 184 VAL A N 1
ATOM 1466 C CA . VAL A 1 184 ? 3.499 -1.894 -1.571 1.00 94.50 184 VAL A CA 1
ATOM 1467 C C . VAL A 1 184 ? 2.350 -2.668 -0.948 1.00 94.50 184 VAL A C 1
ATOM 1469 O O . VAL A 1 184 ? 2.230 -2.679 0.277 1.00 94.50 184 VAL A O 1
ATOM 1472 N N . TRP A 1 185 ? 1.560 -3.358 -1.763 1.00 93.75 185 TRP A N 1
ATOM 1473 C CA . TRP A 1 185 ? 0.545 -4.299 -1.304 1.00 93.75 185 TRP A CA 1
ATOM 1474 C C . TRP A 1 185 ? 0.855 -5.692 -1.844 1.00 93.75 185 TRP A C 1
ATOM 1476 O O . TRP A 1 185 ? 0.835 -5.927 -3.051 1.00 93.75 185 TRP A O 1
ATOM 1486 N N . TYR A 1 186 ? 1.170 -6.617 -0.939 1.00 90.44 186 TYR A N 1
ATOM 1487 C CA . TYR A 1 186 ? 1.296 -8.029 -1.284 1.00 90.44 186 TYR A CA 1
ATOM 1488 C C . TYR A 1 186 ? -0.099 -8.633 -1.411 1.00 90.44 186 TYR A C 1
ATOM 1490 O O . TYR A 1 186 ? -0.853 -8.635 -0.437 1.00 90.44 186 TYR A O 1
ATOM 1498 N N . LEU A 1 187 ? -0.427 -9.157 -2.591 1.00 90.88 187 LEU A N 1
ATOM 1499 C CA . LEU A 1 187 ? -1.754 -9.714 -2.873 1.00 90.88 187 LEU A CA 1
ATOM 1500 C C . LEU A 1 187 ? -1.808 -11.229 -2.666 1.00 90.88 187 LEU A C 1
ATOM 1502 O O . LEU A 1 187 ? -2.864 -11.844 -2.759 1.00 90.88 187 LEU A O 1
ATOM 1506 N N . THR A 1 188 ? -0.664 -11.839 -2.354 1.00 87.94 188 THR A N 1
ATOM 1507 C CA . THR A 1 188 ? -0.513 -13.285 -2.201 1.00 87.94 188 THR A CA 1
ATOM 1508 C C . THR A 1 188 ? -0.044 -13.649 -0.797 1.00 87.94 188 THR A C 1
ATOM 1510 O O . THR A 1 188 ? 0.887 -13.032 -0.275 1.00 87.94 188 THR A O 1
ATOM 1513 N N . CYS A 1 189 ? -0.610 -14.707 -0.213 1.00 85.62 189 CYS A N 1
ATOM 1514 C CA . CYS A 1 189 ? -0.051 -15.355 0.976 1.00 85.62 189 CYS A CA 1
ATOM 1515 C C . CYS A 1 189 ? 1.031 -16.386 0.600 1.00 85.62 189 CYS A C 1
ATOM 1517 O O . CYS A 1 189 ? 1.225 -16.691 -0.576 1.00 85.62 189 CYS A O 1
ATOM 1519 N N . GLY A 1 190 ? 1.689 -16.994 1.595 1.00 82.62 190 GLY A N 1
ATOM 1520 C CA . GLY A 1 190 ? 2.712 -18.026 1.363 1.00 82.62 190 GLY A CA 1
ATOM 1521 C C . GLY A 1 190 ? 2.218 -19.286 0.636 1.00 82.62 190 GLY A C 1
ATOM 1522 O O . GLY A 1 190 ? 3.034 -20.010 0.079 1.00 82.62 190 GLY A O 1
ATOM 1523 N N . ARG A 1 191 ? 0.900 -19.542 0.611 1.00 85.25 191 ARG A N 1
ATOM 1524 C CA . ARG A 1 191 ? 0.299 -20.646 -0.162 1.00 85.25 191 ARG A CA 1
ATOM 1525 C C . ARG A 1 191 ? 0.046 -20.274 -1.623 1.00 85.25 191 ARG A C 1
ATOM 1527 O O . ARG A 1 191 ? 0.183 -21.123 -2.491 1.00 85.25 191 ARG A O 1
ATOM 1534 N N . CYS A 1 192 ? -0.317 -19.019 -1.892 1.00 85.81 192 CYS A N 1
ATOM 1535 C CA . CYS A 1 192 ? -0.690 -18.566 -3.236 1.00 85.81 192 CYS A CA 1
ATOM 1536 C C . CYS A 1 192 ? 0.475 -17.957 -4.011 1.00 85.81 192 CYS A C 1
ATOM 1538 O O . CYS A 1 192 ? 0.390 -17.832 -5.226 1.00 85.81 192 CYS A O 1
ATOM 1540 N N . SER A 1 193 ? 1.550 -17.546 -3.335 1.00 86.06 193 SER A N 1
ATOM 1541 C CA . SER A 1 193 ? 2.626 -16.771 -3.954 1.00 86.06 193 SER A CA 1
ATOM 1542 C C . SER A 1 193 ? 3.298 -17.487 -5.124 1.00 86.06 193 SER A C 1
ATOM 1544 O O . SER A 1 193 ? 3.636 -16.832 -6.101 1.00 86.06 193 SER A O 1
ATOM 1546 N N . ALA A 1 194 ? 3.446 -18.812 -5.077 1.00 83.25 194 ALA A N 1
ATOM 1547 C CA . ALA A 1 194 ? 3.979 -19.574 -6.204 1.00 83.25 194 ALA A CA 1
ATOM 1548 C C . ALA A 1 194 ? 3.021 -19.554 -7.412 1.00 83.25 194 ALA A C 1
ATOM 1550 O O . ALA A 1 194 ? 3.421 -19.118 -8.489 1.00 83.25 194 ALA A O 1
ATOM 1551 N N . ALA A 1 195 ? 1.755 -19.942 -7.211 1.00 85.19 195 ALA A N 1
ATOM 1552 C CA . ALA A 1 195 ? 0.733 -19.996 -8.263 1.00 85.19 195 ALA A CA 1
ATOM 1553 C C . ALA A 1 195 ? 0.448 -18.617 -8.888 1.00 85.19 195 ALA A C 1
ATOM 1555 O O . ALA A 1 195 ? 0.302 -18.486 -10.097 1.00 85.19 195 ALA A O 1
ATOM 1556 N N . ARG A 1 196 ? 0.450 -17.560 -8.069 1.00 84.62 196 ARG A N 1
ATOM 1557 C CA . ARG A 1 196 ? 0.213 -16.169 -8.489 1.00 84.62 196 ARG A CA 1
ATOM 1558 C C . ARG A 1 196 ? 1.496 -15.384 -8.760 1.00 84.62 196 ARG A C 1
ATOM 1560 O O . ARG A 1 196 ? 1.475 -14.159 -8.760 1.00 84.62 196 ARG A O 1
ATOM 1567 N N . GLN A 1 197 ? 2.633 -16.065 -8.904 1.00 86.81 197 GLN A N 1
ATOM 1568 C CA . GLN A 1 197 ? 3.942 -15.463 -9.195 1.00 86.81 197 GLN A CA 1
ATOM 1569 C C . GLN A 1 197 ? 4.303 -14.237 -8.331 1.00 86.81 197 GLN A C 1
ATOM 1571 O O . GLN A 1 197 ? 4.928 -13.284 -8.797 1.00 86.81 197 GLN A O 1
ATOM 1576 N N . PHE A 1 198 ? 3.950 -14.272 -7.045 1.00 88.81 198 PHE A N 1
ATOM 1577 C CA . PHE A 1 198 ? 4.196 -13.200 -6.079 1.00 88.81 198 PHE A CA 1
ATOM 1578 C C . PHE A 1 198 ? 3.609 -11.855 -6.536 1.00 88.81 198 PHE A C 1
ATOM 1580 O O . PHE A 1 198 ? 4.251 -10.808 -6.400 1.00 88.81 198 PHE A O 1
ATOM 1587 N N . GLU A 1 199 ? 2.406 -11.889 -7.111 1.00 92.31 199 GLU A N 1
ATOM 1588 C CA . GLU A 1 199 ? 1.674 -10.708 -7.555 1.00 92.31 199 GLU A CA 1
ATOM 1589 C C . GLU A 1 199 ? 1.628 -9.630 -6.462 1.00 92.31 199 GLU A C 1
ATOM 1591 O O . GLU A 1 199 ? 1.218 -9.856 -5.316 1.00 92.31 199 GLU A O 1
ATOM 1596 N N . THR A 1 200 ? 2.118 -8.448 -6.821 1.00 93.62 200 THR A N 1
ATOM 1597 C CA . THR A 1 200 ? 2.323 -7.332 -5.905 1.00 93.62 200 THR A CA 1
ATOM 1598 C C . THR A 1 200 ? 1.932 -6.035 -6.596 1.00 93.62 200 THR A C 1
ATOM 1600 O O . THR A 1 200 ? 2.347 -5.768 -7.724 1.00 93.62 200 THR A O 1
ATOM 1603 N N . LEU A 1 201 ? 1.172 -5.201 -5.892 1.00 95.81 201 LEU A N 1
ATOM 1604 C CA . LEU A 1 201 ? 0.853 -3.853 -6.339 1.00 95.81 201 LEU A CA 1
ATOM 1605 C C . LEU A 1 201 ? 1.875 -2.868 -5.766 1.00 95.81 201 LEU A C 1
ATOM 1607 O O . LEU A 1 201 ? 2.047 -2.771 -4.547 1.00 95.81 201 LEU A O 1
ATOM 1611 N N . PHE A 1 202 ? 2.534 -2.115 -6.640 1.00 96.81 202 PHE A N 1
ATOM 1612 C CA . PHE A 1 202 ? 3.340 -0.957 -6.267 1.00 96.81 202 PHE A CA 1
ATOM 1613 C C . PHE A 1 202 ? 2.561 0.312 -6.558 1.00 96.81 202 PHE A C 1
ATOM 1615 O O . PHE A 1 202 ? 1.973 0.449 -7.626 1.00 96.81 202 PHE A O 1
ATOM 1622 N N . ILE A 1 203 ? 2.587 1.247 -5.616 1.00 97.44 203 ILE A N 1
ATOM 1623 C CA . ILE A 1 203 ? 1.856 2.504 -5.718 1.00 97.44 203 ILE A CA 1
ATOM 1624 C C . ILE A 1 203 ? 2.839 3.653 -5.523 1.00 97.44 203 ILE A C 1
ATOM 1626 O O . ILE A 1 203 ? 3.498 3.745 -4.486 1.00 97.44 203 ILE A O 1
ATOM 1630 N N . ALA A 1 204 ? 2.916 4.530 -6.516 1.00 97.12 204 ALA A N 1
ATOM 1631 C CA . ALA A 1 204 ? 3.545 5.837 -6.441 1.00 97.12 204 ALA A CA 1
ATOM 1632 C C . ALA A 1 204 ? 2.449 6.865 -6.137 1.00 97.12 204 ALA A C 1
ATOM 1634 O O . ALA A 1 204 ? 1.593 7.131 -6.975 1.00 97.12 204 ALA A O 1
ATOM 1635 N N . HIS A 1 205 ? 2.438 7.394 -4.918 1.00 96.38 205 HIS A N 1
ATOM 1636 C CA . HIS A 1 205 ? 1.411 8.316 -4.440 1.00 96.38 205 HIS A CA 1
ATOM 1637 C C . HIS A 1 205 ? 1.939 9.752 -4.392 1.00 96.38 205 HIS A C 1
ATOM 1639 O O . HIS A 1 205 ? 3.091 9.992 -4.019 1.00 96.38 205 HIS A O 1
ATOM 1645 N N . TYR A 1 206 ? 1.067 10.683 -4.766 1.00 94.31 206 TYR A N 1
ATOM 1646 C CA . TYR A 1 206 ? 1.313 12.110 -4.853 1.00 94.31 206 TYR A CA 1
ATOM 1647 C C . TYR A 1 206 ? 0.263 12.857 -4.021 1.00 94.31 206 TYR A C 1
ATOM 1649 O O . TYR A 1 206 ? -0.931 12.769 -4.297 1.00 94.31 206 TYR A O 1
ATOM 1657 N N . CYS A 1 207 ? 0.697 13.604 -3.003 1.00 91.06 207 CYS A N 1
ATOM 1658 C CA . CYS A 1 207 ? -0.196 14.325 -2.081 1.00 91.06 207 CYS A CA 1
ATOM 1659 C C . CYS A 1 207 ? -0.906 15.512 -2.749 1.00 91.06 207 CYS A C 1
ATOM 1661 O O . CYS A 1 207 ? -1.944 15.972 -2.282 1.00 91.06 207 CYS A O 1
ATOM 1663 N N . GLN A 1 208 ? -0.325 16.022 -3.832 1.00 83.88 208 GLN A N 1
ATOM 1664 C CA . GLN A 1 208 ? -0.876 17.089 -4.662 1.00 83.88 208 GLN A CA 1
ATOM 1665 C C . GLN A 1 208 ? -1.154 16.549 -6.065 1.00 83.88 208 GLN A C 1
ATOM 1667 O O . GLN A 1 208 ? -0.456 15.639 -6.521 1.00 83.88 208 GLN A O 1
ATOM 1672 N N . GLY A 1 209 ? -2.165 17.114 -6.736 1.00 66.75 209 GLY A N 1
ATOM 1673 C CA . GLY A 1 209 ? -2.507 16.784 -8.121 1.00 66.75 209 GLY A CA 1
ATOM 1674 C C . GLY A 1 209 ? -1.312 16.919 -9.076 1.00 66.75 209 GLY A C 1
ATOM 1675 O O . GLY A 1 209 ? -0.292 17.515 -8.710 1.00 66.75 209 GLY A O 1
ATOM 1676 N N . PRO A 1 210 ? -1.392 16.347 -10.288 1.00 59.56 210 PRO A N 1
ATOM 1677 C CA . PRO A 1 210 ? -0.338 16.533 -11.273 1.00 59.56 210 PRO A CA 1
ATOM 1678 C C . PRO A 1 210 ? -0.211 18.033 -11.572 1.00 59.56 210 PRO A C 1
ATOM 1680 O O . PRO A 1 210 ? -1.212 18.698 -11.843 1.00 59.56 210 PRO A O 1
ATOM 1683 N N . GLU A 1 211 ? 1.006 18.576 -11.497 1.00 55.94 211 GLU A N 1
ATOM 1684 C CA . GLU A 1 211 ? 1.285 19.897 -12.058 1.00 55.94 211 GLU A CA 1
ATOM 1685 C C . GLU A 1 211 ? 1.103 19.758 -13.569 1.00 55.94 211 GLU A C 1
ATOM 1687 O O . GLU A 1 211 ? 1.955 19.207 -14.265 1.00 55.94 211 GLU A O 1
ATOM 1692 N N . VAL A 1 212 ? -0.059 20.168 -14.073 1.00 49.53 212 VAL A N 1
ATOM 1693 C CA . VAL A 1 212 ? -0.276 20.281 -15.511 1.00 49.53 212 VAL A CA 1
ATOM 1694 C C . VAL A 1 212 ? 0.634 21.418 -15.962 1.00 49.53 212 VAL A C 1
ATOM 1696 O O . VAL A 1 212 ? 0.351 22.586 -15.695 1.00 49.53 212 VAL A O 1
ATOM 1699 N N . GLY A 1 213 ? 1.773 21.071 -16.564 1.00 42.66 213 GLY A N 1
ATOM 1700 C CA . GLY A 1 213 ? 2.613 22.048 -17.249 1.00 42.66 213 GLY A CA 1
ATOM 1701 C C . GLY A 1 213 ? 1.766 22.829 -18.262 1.00 42.66 213 GLY A C 1
ATOM 1702 O O . GLY A 1 213 ? 0.791 22.275 -18.779 1.00 42.66 213 GLY A O 1
ATOM 17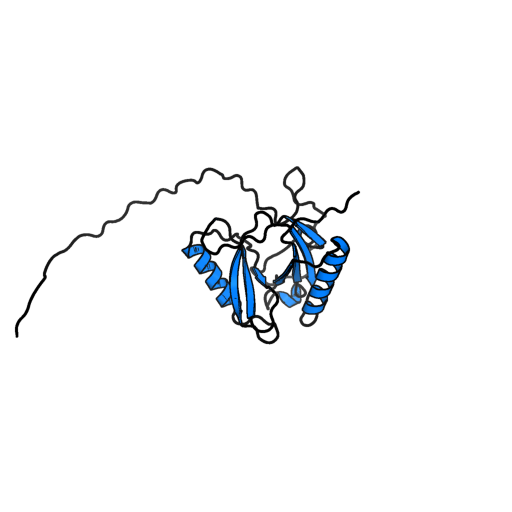03 N N . PRO A 1 214 ? 2.072 24.115 -18.512 1.00 31.45 214 PRO A N 1
ATOM 1704 C CA . PRO A 1 214 ? 1.304 24.898 -19.471 1.00 31.45 214 PRO A CA 1
ATOM 1705 C C . PRO A 1 214 ? 1.309 24.214 -20.854 1.00 31.45 214 PRO A C 1
ATOM 1707 O O . PRO A 1 214 ? 2.280 23.518 -21.167 1.00 31.45 214 PRO A O 1
ATOM 1710 N N . PRO A 1 215 ? 0.225 24.380 -21.639 1.00 41.22 215 PRO A N 1
ATOM 1711 C CA . PRO A 1 215 ? 0.084 23.782 -22.968 1.00 41.22 215 PRO A CA 1
ATOM 1712 C C . PRO A 1 215 ? 1.186 24.210 -23.943 1.00 41.22 215 PRO A C 1
ATOM 1714 O O . PRO A 1 215 ? 1.728 25.330 -23.783 1.00 41.22 215 PRO A O 1
#

Mean predicted aligned error: 12.43 Å

Sequence (215 aa):
MPPPYLLLGALQRTTSPGREKFPYPGDDMAQRRRVRLDEGGRPLRAEVPAPREEEPSCECPRLEPADWHEVESDWSDIAFLRAGLPALFGVPLRYDAARRRLMERAEAVGLRVPEDPMLLLGRGRFRRLLLLEVEGEAPGVWRPGGFAFSRLVPAPFGALRREAERTVAAARERYGRPPDHVWVWYLTCGRCSAARQFETLFIAHYCQGPEVGPP